Protein AF-A0A8I1QJL2-F1 (afdb_monomer)

Secondary structure (DSSP, 8-state):
-HHHHHHHHHHHTTS-GGGGGGHHHHHHHHHHHHHTHHHHHHHHHHHHHHHHHHHHT-S--SEEEEET-TTSSS--HHHHHHH-SEEEEEES---GGGHHHHTT-TTEEEEE----TTT-TTTTGGGGG-TTEEEEEEES-HHHHHHTSTT-HHHHHHHHHHHHHT-SS-EEEEEEEEEEEEETTS-EEEEEETTTT----S-SEEEEEEEE-TTTS-SSEEEEEEEEEES-GGG-

Solvent-accessible surface area (backbone atoms only — not comparable to full-atom values): 12829 Å² total; per-residue (Å²): 108,73,67,52,54,50,44,48,61,63,18,51,79,80,40,57,79,91,40,49,84,52,47,64,59,54,42,49,53,44,54,48,49,67,75,37,46,76,60,39,42,66,42,32,48,52,47,25,48,50,53,61,56,48,56,73,76,48,92,57,54,43,24,38,39,32,41,44,38,52,81,42,74,50,51,54,57,70,61,48,62,74,60,27,67,28,37,38,37,28,21,58,55,75,53,52,86,44,43,83,70,48,74,78,41,92,42,57,44,83,42,80,42,69,71,36,43,82,84,30,83,66,36,66,54,69,61,80,75,44,78,65,56,40,33,38,34,40,39,67,36,56,47,54,43,17,71,74,24,83,97,42,28,44,60,34,35,48,53,53,56,54,53,56,41,70,50,96,38,54,25,29,37,37,33,61,46,30,41,39,28,26,38,88,86,67,48,76,78,46,71,50,62,45,39,60,83,59,86,73,67,82,88,43,51,72,53,69,33,45,80,27,48,67,59,69,84,39,78,60,32,28,36,35,31,39,35,38,32,30,74,42,46,61,77,94

Sequence (236 aa):
MLAELMVYAASYRSTPPAFRPHLGEAVGLWARGQRQTRAWAPHLANSRGLIDTSIDDLTSRRTVVVLGSGPLFDVPIESLCRTFKRVLLVDRIHLSSIDKRIDRYSNVRRDWRDLSTANQPDALGFLDAIDDLDWVISLNLVSQLARAAPGAERAVVDAHLDRLATLRCPVTLVTDLDYRVFNRHGVVLDTADLLHGRPVPRNGLRWKWEVAPFGEEDRHTRRVHSMAAWPDWRHA

pLDDT: mean 96.74, std 2.77, range [70.12, 98.94]

Radius of gyration: 17.38 Å; Cα contacts (8 Å, |Δi|>4): 424; chains: 1; bounding box: 42×43×49 Å

Mean predicted aligned error: 2.87 Å

Foldseek 3Di:
DVVLVVQLVQQQVVADPVLNVCSNVLSVLVVLCVVCVPLQVVVLCVLQVLVLVLLVVFPDAAEEEEAACRQVSNPPVVSNLVGYQAYEYEELGDIPNCCVVPVVGPRYDYDHFDQFCLVPVCRPVVVVVDPPHAEYEYEACLLVSLVVRPPCSLVRSCSNLVVLLPDPHFYKYKYFQKKFKAFPVRDTPDMDGSNNPDDDDPPWDWDKRFSADQPRVHNGITMITIMTIDSGSNVD

Structure (mmCIF, N/CA/C/O backbone):
data_AF-A0A8I1QJL2-F1
#
_entry.id   AF-A0A8I1QJL2-F1
#
loop_
_atom_site.group_PDB
_atom_site.id
_atom_site.type_symbol
_atom_site.label_atom_id
_atom_site.label_alt_id
_atom_site.label_comp_id
_atom_site.label_asym_id
_atom_site.label_entity_id
_atom_site.label_seq_id
_atom_site.pdbx_PDB_ins_code
_atom_site.Cartn_x
_atom_site.Cartn_y
_atom_site.Cartn_z
_atom_site.occupancy
_atom_site.B_iso_or_equiv
_atom_site.auth_seq_id
_atom_site.auth_comp_id
_atom_site.auth_asym_id
_atom_site.auth_atom_id
_atom_site.pdbx_PDB_model_num
ATOM 1 N N . MET A 1 1 ? -0.715 16.936 -17.236 1.00 70.12 1 MET A N 1
ATOM 2 C CA . MET A 1 1 ? -2.032 17.176 -17.874 1.00 70.12 1 MET A CA 1
ATOM 3 C C . MET A 1 1 ? -2.943 17.952 -16.923 1.00 70.12 1 MET A C 1
ATOM 5 O O . MET A 1 1 ? -2.732 17.932 -15.717 1.00 70.12 1 MET A O 1
ATOM 9 N N . LEU A 1 2 ? -3.959 18.644 -17.454 1.00 88.38 2 LEU A N 1
ATOM 10 C CA . LEU A 1 2 ? -4.847 19.535 -16.686 1.00 88.38 2 LEU A CA 1
ATOM 11 C C . LEU A 1 2 ? -5.534 18.834 -15.495 1.00 88.38 2 LEU A C 1
ATOM 13 O O . LEU A 1 2 ? -5.660 19.425 -14.429 1.00 88.38 2 LEU A O 1
ATOM 17 N N . ALA A 1 3 ? -5.926 17.563 -15.649 1.00 90.31 3 ALA A N 1
ATOM 18 C CA . ALA A 1 3 ? -6.564 16.781 -14.586 1.00 90.31 3 ALA A CA 1
ATOM 19 C C . ALA A 1 3 ? -5.648 16.542 -13.373 1.00 90.31 3 ALA A C 1
ATOM 21 O O . ALA A 1 3 ? -6.092 16.695 -12.239 1.00 90.31 3 ALA A O 1
ATOM 22 N N . GLU A 1 4 ? -4.367 16.239 -13.600 1.00 94.56 4 GLU A N 1
ATOM 23 C CA . GLU A 1 4 ? -3.371 16.084 -12.529 1.00 94.56 4 GLU A CA 1
ATOM 24 C C . GLU A 1 4 ? -3.187 17.398 -11.763 1.00 94.56 4 GLU A C 1
ATOM 26 O O . GLU A 1 4 ? -3.170 17.392 -10.536 1.00 94.56 4 GLU A O 1
ATOM 31 N N . LEU A 1 5 ? -3.135 18.534 -12.472 1.00 94.69 5 LEU A N 1
ATOM 32 C CA . LEU A 1 5 ? -3.026 19.856 -11.851 1.00 94.69 5 LEU A CA 1
ATOM 33 C C . LEU A 1 5 ? -4.265 20.199 -11.010 1.00 94.69 5 LEU A C 1
ATOM 35 O O . LEU A 1 5 ? -4.128 20.745 -9.918 1.00 94.69 5 LEU A O 1
ATOM 39 N N . MET A 1 6 ? -5.463 19.852 -11.489 1.00 95.12 6 MET A N 1
ATOM 40 C CA . MET A 1 6 ? -6.709 20.051 -10.743 1.00 95.12 6 MET A CA 1
ATOM 41 C C . MET A 1 6 ? -6.741 19.207 -9.466 1.00 95.12 6 MET A C 1
ATOM 43 O O . MET A 1 6 ? -7.025 19.745 -8.398 1.00 95.12 6 MET A O 1
ATOM 47 N N . VAL A 1 7 ? -6.397 17.915 -9.548 1.00 96.69 7 VAL A N 1
ATOM 48 C CA . VAL A 1 7 ? -6.329 17.040 -8.364 1.00 96.69 7 VAL A CA 1
ATOM 49 C C . VAL A 1 7 ? -5.252 17.519 -7.396 1.00 96.69 7 VAL A C 1
ATOM 51 O O . VAL A 1 7 ? -5.502 17.572 -6.192 1.00 96.69 7 VAL A O 1
ATOM 54 N N . TYR A 1 8 ? -4.083 17.923 -7.895 1.00 97.50 8 TYR A N 1
ATOM 55 C CA . TYR A 1 8 ? -3.020 18.497 -7.074 1.00 97.50 8 TYR A CA 1
ATOM 56 C C . TYR A 1 8 ? -3.516 19.738 -6.320 1.00 97.50 8 TYR A C 1
ATOM 58 O O . TYR A 1 8 ? -3.449 19.787 -5.092 1.00 97.50 8 TYR A O 1
ATOM 66 N N . ALA A 1 9 ? -4.078 20.718 -7.035 1.00 96.62 9 ALA A N 1
ATOM 67 C CA . ALA A 1 9 ? -4.552 21.971 -6.453 1.00 96.62 9 ALA A CA 1
ATOM 68 C C . ALA A 1 9 ? -5.687 21.755 -5.437 1.00 96.62 9 ALA A C 1
ATOM 70 O O . ALA A 1 9 ? -5.663 22.346 -4.356 1.00 96.62 9 ALA A O 1
ATOM 71 N N . ALA A 1 10 ? -6.645 20.879 -5.751 1.00 96.69 10 ALA A N 1
ATOM 72 C CA . ALA A 1 10 ? -7.760 20.552 -4.866 1.00 96.69 10 ALA A CA 1
ATOM 73 C C . ALA A 1 10 ? -7.309 19.812 -3.595 1.00 96.69 10 ALA A C 1
ATOM 75 O O . ALA A 1 10 ? -7.868 20.035 -2.524 1.00 96.69 10 ALA A O 1
ATOM 76 N N . SER A 1 11 ? -6.261 18.988 -3.684 1.00 97.38 11 SER A N 1
ATOM 77 C CA . SER A 1 11 ? -5.726 18.236 -2.536 1.00 97.38 11 SER A CA 1
ATOM 78 C C . SER A 1 11 ? -4.753 19.061 -1.683 1.00 97.38 11 SER A C 1
ATOM 80 O O . SER A 1 11 ? -4.503 18.736 -0.525 1.00 97.38 11 SER A O 1
ATOM 82 N N . TYR A 1 12 ? -4.190 20.145 -2.225 1.00 96.94 12 TYR A N 1
ATOM 83 C CA . TYR A 1 12 ? -3.110 20.892 -1.577 1.00 96.94 12 TYR A CA 1
ATOM 84 C C . TYR A 1 12 ? -3.503 21.492 -0.219 1.00 96.94 12 TYR A C 1
ATOM 86 O O . TYR A 1 12 ? -2.737 21.419 0.744 1.00 96.94 12 TYR A O 1
ATOM 94 N N . ARG A 1 13 ? -4.699 22.094 -0.126 1.00 92.19 13 ARG A N 1
ATOM 95 C CA . ARG A 1 13 ? -5.159 22.767 1.104 1.00 92.19 13 ARG A CA 1
ATOM 96 C C . ARG A 1 13 ? -5.550 21.786 2.205 1.00 92.19 13 ARG A C 1
ATOM 98 O O . ARG A 1 13 ? -5.277 22.071 3.365 1.00 92.19 13 ARG A O 1
ATOM 105 N N . SER A 1 14 ? -6.162 20.658 1.845 1.00 91.94 14 SER A N 1
ATOM 106 C CA . SER A 1 14 ? -6.546 19.602 2.789 1.00 91.94 14 SER A 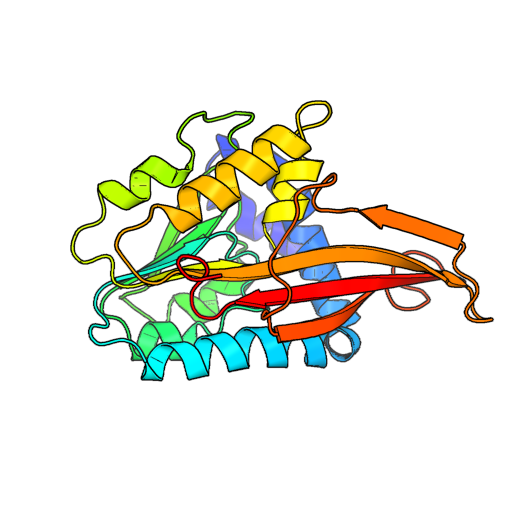CA 1
ATOM 107 C C . SER A 1 14 ? -5.356 18.752 3.243 1.00 91.94 14 SER A C 1
ATOM 109 O O . SER A 1 14 ? -5.446 18.088 4.270 1.00 91.94 14 SER A O 1
ATOM 111 N N . THR A 1 15 ? -4.233 18.797 2.519 1.00 97.12 15 THR A N 1
ATOM 112 C CA . THR A 1 15 ? -3.003 18.089 2.890 1.00 97.12 15 THR A CA 1
ATOM 113 C C . THR A 1 15 ? -2.188 18.899 3.910 1.00 97.12 15 THR A C 1
ATOM 115 O O . THR A 1 15 ? -1.823 20.053 3.622 1.00 97.12 15 THR A O 1
ATOM 118 N N . PRO A 1 16 ? -1.843 18.318 5.080 1.00 97.50 16 PRO A N 1
ATOM 119 C CA . PRO A 1 16 ? -0.988 18.975 6.061 1.00 97.50 16 PRO A CA 1
ATOM 120 C C . PRO A 1 16 ? 0.378 19.354 5.464 1.00 97.50 16 PRO A C 1
ATOM 122 O O . PRO A 1 16 ? 0.919 18.587 4.663 1.00 97.50 16 PRO A O 1
ATOM 125 N N . PRO A 1 17 ? 0.978 20.499 5.854 1.00 97.62 17 PRO A N 1
ATOM 126 C CA . PRO A 1 17 ? 2.205 21.007 5.235 1.00 97.62 17 PRO A CA 1
ATOM 127 C C . PRO A 1 17 ? 3.356 19.998 5.156 1.00 97.62 17 PRO A C 1
ATOM 129 O O . PRO A 1 17 ? 4.003 19.921 4.115 1.00 97.62 17 PRO A O 1
ATOM 132 N N . ALA A 1 18 ? 3.554 19.194 6.206 1.00 96.06 18 ALA A N 1
ATOM 133 C CA . ALA A 1 18 ? 4.621 18.195 6.283 1.00 96.06 18 ALA A CA 1
ATOM 134 C C . ALA A 1 18 ? 4.538 17.117 5.187 1.00 96.06 18 ALA A C 1
ATOM 136 O O . ALA A 1 18 ? 5.566 16.586 4.782 1.00 96.06 18 ALA A O 1
ATOM 137 N N . PHE A 1 19 ? 3.340 16.823 4.670 1.00 97.12 19 PHE A N 1
ATOM 138 C CA . PHE A 1 19 ? 3.144 15.771 3.671 1.00 97.12 19 PHE A CA 1
ATOM 139 C C . PHE A 1 19 ? 3.035 16.288 2.237 1.00 97.12 19 PHE A C 1
ATOM 141 O O . PHE A 1 19 ? 3.164 15.508 1.298 1.00 97.12 19 PHE A O 1
ATOM 148 N N . ARG A 1 20 ? 2.862 17.601 2.031 1.00 97.38 20 ARG A N 1
ATOM 149 C CA . ARG A 1 20 ? 2.739 18.207 0.691 1.00 97.38 20 ARG A CA 1
ATOM 150 C C . ARG A 1 20 ? 3.857 17.836 -0.294 1.00 97.38 20 ARG A C 1
ATOM 152 O O . ARG A 1 20 ? 3.520 17.692 -1.469 1.00 97.38 20 ARG A O 1
ATOM 159 N N . PRO A 1 21 ? 5.128 17.629 0.115 1.00 96.50 21 PRO A N 1
ATOM 160 C CA . PRO A 1 21 ? 6.167 17.157 -0.804 1.00 96.50 21 PRO A CA 1
ATOM 161 C C . PRO A 1 21 ? 5.825 15.840 -1.524 1.00 96.50 21 PRO A C 1
ATOM 163 O O . PRO A 1 21 ? 6.286 15.621 -2.640 1.00 96.50 21 PRO A O 1
ATOM 166 N N . HIS A 1 22 ? 4.970 14.993 -0.940 1.00 96.12 22 HIS A N 1
ATOM 167 C CA . HIS A 1 22 ? 4.560 13.707 -1.517 1.00 96.12 22 HIS A CA 1
ATOM 168 C C . HIS A 1 22 ? 3.358 13.805 -2.477 1.00 96.12 22 HIS A C 1
ATOM 170 O O . HIS A 1 22 ? 2.996 12.816 -3.114 1.00 96.12 22 HIS A O 1
ATOM 176 N N . LEU A 1 23 ? 2.733 14.983 -2.629 1.00 96.88 23 LEU A N 1
ATOM 177 C CA . LEU A 1 23 ? 1.542 15.149 -3.477 1.00 96.88 23 LEU A CA 1
ATOM 178 C C . LEU A 1 23 ? 1.803 14.790 -4.941 1.00 96.88 23 LEU A C 1
ATOM 180 O O . LEU A 1 23 ? 0.948 14.178 -5.577 1.00 96.88 23 LEU A O 1
ATOM 184 N N . GLY A 1 24 ? 2.966 15.167 -5.480 1.00 96.50 24 GLY A N 1
ATOM 185 C CA . GLY A 1 24 ? 3.309 14.893 -6.877 1.00 96.50 24 GLY A CA 1
ATOM 186 C C . GLY A 1 24 ? 3.340 13.396 -7.182 1.00 96.50 24 GLY A C 1
ATOM 187 O O . GLY A 1 24 ? 2.761 12.953 -8.171 1.00 96.50 24 GLY A O 1
ATOM 188 N N . GLU A 1 25 ? 3.947 12.613 -6.290 1.00 95.12 25 GLU A N 1
ATOM 189 C CA . GLU A 1 25 ? 4.006 11.157 -6.403 1.00 95.12 25 GLU A CA 1
ATOM 190 C C . GLU A 1 25 ? 2.611 10.524 -6.329 1.00 95.12 25 GLU A C 1
ATOM 192 O O . GLU A 1 25 ? 2.245 9.730 -7.198 1.00 95.12 25 GLU A O 1
ATOM 197 N N . ALA A 1 26 ? 1.794 10.932 -5.355 1.00 96.81 26 ALA A N 1
ATOM 198 C CA . ALA A 1 26 ? 0.432 10.427 -5.209 1.00 96.81 26 ALA A CA 1
ATOM 199 C C . ALA A 1 26 ? -0.451 10.761 -6.425 1.00 96.81 26 ALA A C 1
ATOM 201 O O . ALA A 1 26 ? -1.187 9.902 -6.916 1.00 96.81 26 ALA A O 1
ATOM 202 N N . VAL A 1 27 ? -0.360 11.988 -6.953 1.00 98.00 27 VAL A N 1
ATOM 203 C CA . VAL A 1 27 ? -1.073 12.398 -8.175 1.00 98.00 27 VAL A CA 1
ATOM 204 C C . VAL A 1 27 ? -0.597 11.590 -9.382 1.00 98.00 27 VAL A C 1
ATOM 206 O O . VAL A 1 27 ? -1.428 11.181 -10.193 1.00 98.00 27 VAL A O 1
ATOM 209 N N . GLY A 1 28 ? 0.704 11.312 -9.489 1.00 96.81 28 GLY A N 1
ATOM 210 C CA . GLY A 1 28 ? 1.262 10.454 -10.535 1.00 96.81 28 GLY A CA 1
ATOM 211 C C . GLY A 1 28 ? 0.709 9.028 -10.481 1.00 96.81 28 GLY A C 1
ATOM 212 O O . GLY A 1 28 ? 0.271 8.500 -11.506 1.00 96.81 28 GLY A O 1
ATOM 213 N N . LEU A 1 29 ? 0.650 8.431 -9.285 1.00 95.56 29 LEU A N 1
ATOM 214 C CA . LEU A 1 29 ? 0.053 7.111 -9.069 1.00 95.56 29 LEU A CA 1
ATOM 215 C C . LEU A 1 29 ? -1.438 7.099 -9.437 1.00 95.56 29 LEU A C 1
ATOM 217 O O . LEU A 1 29 ? -1.889 6.210 -10.162 1.00 95.56 29 LEU A O 1
ATOM 221 N N . TRP A 1 30 ? -2.193 8.106 -8.987 1.00 97.75 30 TRP A N 1
ATOM 222 C CA . TRP A 1 30 ? -3.601 8.272 -9.349 1.00 97.75 30 TRP A CA 1
ATOM 223 C C . TRP A 1 30 ? -3.785 8.366 -10.866 1.00 97.75 30 TRP A C 1
ATOM 225 O O . TRP A 1 30 ? -4.569 7.612 -11.442 1.00 97.75 30 TRP A O 1
ATOM 235 N N . ALA A 1 31 ? -3.034 9.241 -11.531 1.00 97.69 31 ALA A N 1
ATOM 236 C CA . ALA A 1 31 ? -3.156 9.462 -12.965 1.00 97.69 31 ALA A CA 1
ATOM 237 C C . ALA A 1 31 ? -2.809 8.208 -13.775 1.00 97.69 31 ALA A C 1
ATOM 239 O O . ALA A 1 31 ? -3.510 7.882 -14.737 1.00 97.69 31 ALA A O 1
ATOM 240 N N . ARG A 1 32 ? -1.777 7.465 -13.360 1.00 97.12 32 ARG A N 1
ATOM 241 C CA . ARG A 1 32 ? -1.443 6.166 -13.951 1.00 97.12 32 ARG A CA 1
ATOM 242 C C . ARG A 1 32 ? -2.586 5.171 -13.783 1.00 97.12 32 ARG A C 1
ATOM 244 O O . ARG A 1 32 ? -2.996 4.573 -14.772 1.00 97.12 32 ARG A O 1
ATOM 251 N N . GLY A 1 33 ? -3.155 5.036 -12.586 1.00 96.75 33 GLY A N 1
ATOM 252 C CA . GLY A 1 33 ? -4.285 4.128 -12.359 1.00 96.75 33 GLY A CA 1
ATOM 253 C C . GLY A 1 33 ? -5.523 4.477 -13.191 1.00 96.75 33 GLY A C 1
ATOM 254 O O . GLY A 1 33 ? -6.201 3.584 -13.709 1.00 96.75 33 GLY A O 1
ATOM 255 N N . GLN A 1 34 ? -5.770 5.770 -13.422 1.00 96.69 34 GLN A N 1
ATOM 256 C CA . GLN A 1 34 ? -6.832 6.226 -14.325 1.00 96.69 34 GLN A CA 1
ATOM 257 C C . GLN A 1 34 ? -6.571 5.833 -15.787 1.00 96.69 34 GLN A C 1
ATOM 259 O O . GLN A 1 34 ? -7.492 5.402 -16.476 1.00 96.69 34 GLN A O 1
ATOM 264 N N . ARG A 1 35 ? -5.331 5.952 -16.280 1.00 97.00 35 ARG A N 1
ATOM 265 C CA . ARG A 1 35 ? -4.983 5.524 -17.649 1.00 97.00 35 ARG A CA 1
ATOM 266 C C . ARG A 1 35 ? -5.002 4.005 -17.797 1.00 97.00 35 ARG A C 1
ATOM 268 O O . ARG A 1 35 ? -5.466 3.486 -18.809 1.00 97.00 35 ARG A O 1
ATOM 275 N N . GLN A 1 36 ? -4.528 3.300 -16.773 1.00 97.75 36 GLN A N 1
ATOM 276 C CA . GLN A 1 36 ? -4.285 1.860 -16.798 1.00 97.75 36 GLN A CA 1
ATOM 277 C C . GLN A 1 36 ? -5.391 1.039 -16.135 1.00 97.75 36 GLN A C 1
ATOM 279 O O . GLN A 1 36 ? -5.179 -0.120 -15.790 1.00 97.75 36 GLN A O 1
ATOM 284 N N . THR A 1 37 ? -6.606 1.587 -16.025 1.00 96.50 37 THR A N 1
ATOM 285 C CA . THR A 1 37 ? -7.741 0.926 -15.359 1.00 96.50 37 THR A CA 1
ATOM 286 C C . THR A 1 37 ? -7.993 -0.494 -15.876 1.00 96.50 37 THR A C 1
ATOM 288 O O . THR A 1 37 ? -8.258 -1.394 -15.084 1.00 96.50 37 THR A O 1
ATOM 291 N N . ARG A 1 38 ? -7.864 -0.731 -17.191 1.00 97.50 38 ARG A N 1
ATOM 292 C CA . ARG A 1 38 ? -8.029 -2.075 -17.776 1.00 97.50 38 ARG A CA 1
ATOM 293 C C . ARG A 1 38 ? -6.895 -3.027 -17.393 1.00 97.50 38 ARG A C 1
ATOM 295 O O . ARG A 1 38 ? -7.171 -4.150 -16.992 1.00 97.50 38 ARG A O 1
ATOM 302 N N . ALA A 1 39 ? -5.643 -2.581 -17.501 1.00 97.75 39 ALA A N 1
ATOM 303 C CA . ALA A 1 39 ? -4.475 -3.400 -17.173 1.00 97.75 39 ALA A CA 1
ATOM 304 C C . ALA A 1 39 ? -4.395 -3.713 -15.668 1.00 97.75 39 ALA A C 1
ATOM 306 O O . ALA A 1 39 ? -3.945 -4.784 -15.270 1.00 97.75 39 ALA A O 1
ATOM 307 N N . TRP A 1 40 ? -4.871 -2.795 -14.825 1.00 98.19 40 TRP A N 1
ATOM 308 C CA . TRP A 1 40 ? -4.864 -2.954 -13.373 1.00 98.19 40 TRP A CA 1
ATOM 309 C C . TRP A 1 40 ? -6.066 -3.740 -12.848 1.00 98.19 40 TRP A C 1
ATOM 311 O O . TRP A 1 40 ? -5.979 -4.279 -11.748 1.00 98.19 40 TRP A O 1
ATOM 321 N N . ALA A 1 41 ? -7.160 -3.860 -13.612 1.00 98.31 41 ALA A N 1
ATOM 322 C CA . ALA A 1 41 ? -8.390 -4.514 -13.162 1.00 98.31 41 ALA A CA 1
ATOM 323 C C . ALA A 1 41 ? -8.175 -5.901 -12.517 1.00 98.31 41 ALA A C 1
ATOM 325 O O . ALA A 1 41 ? -8.745 -6.114 -11.447 1.00 98.31 41 ALA A O 1
ATOM 326 N N . PRO A 1 42 ? -7.332 -6.813 -13.054 1.00 98.38 42 PRO A N 1
ATOM 327 C CA . PRO A 1 42 ? -7.070 -8.097 -12.402 1.00 98.38 42 PRO A CA 1
ATOM 328 C C . PRO A 1 42 ? -6.393 -7.951 -11.034 1.00 98.38 42 PRO A C 1
ATOM 330 O O . PRO A 1 42 ? -6.782 -8.617 -10.080 1.00 98.38 42 PRO A O 1
ATOM 333 N N . HIS A 1 43 ? -5.409 -7.053 -10.914 1.00 97.94 43 HIS A N 1
ATOM 334 C CA . HIS A 1 43 ? -4.749 -6.787 -9.636 1.00 97.94 43 HIS A CA 1
ATOM 335 C C . HIS A 1 43 ? -5.740 -6.206 -8.621 1.00 97.94 43 HIS A C 1
ATOM 337 O O . HIS A 1 43 ? -5.814 -6.701 -7.501 1.00 97.94 43 HIS A O 1
ATOM 343 N N . LEU A 1 44 ? -6.553 -5.226 -9.028 1.00 98.06 44 LEU A N 1
ATOM 344 C CA . LEU A 1 44 ? -7.550 -4.617 -8.146 1.00 98.06 44 LEU A CA 1
ATOM 345 C C . LEU A 1 44 ? -8.627 -5.620 -7.714 1.00 98.06 44 LEU A C 1
ATOM 347 O O . LEU A 1 44 ? -9.049 -5.587 -6.563 1.00 98.06 44 LEU A O 1
ATOM 351 N N . ALA A 1 45 ? -9.055 -6.515 -8.609 1.00 98.44 45 ALA A N 1
ATOM 352 C CA . ALA A 1 45 ? -10.012 -7.570 -8.289 1.00 98.44 45 ALA A CA 1
ATOM 353 C C . ALA A 1 45 ? -9.444 -8.565 -7.268 1.00 98.44 45 ALA A C 1
ATOM 355 O O . ALA A 1 45 ? -10.135 -8.891 -6.309 1.00 98.44 45 ALA A O 1
ATOM 356 N N . ASN A 1 46 ? -8.185 -8.986 -7.424 1.00 98.50 46 ASN A N 1
ATOM 357 C CA . ASN A 1 46 ? -7.531 -9.885 -6.470 1.00 98.50 46 ASN A CA 1
ATOM 358 C C . ASN A 1 46 ? -7.365 -9.234 -5.091 1.00 98.50 46 ASN A C 1
ATOM 360 O O . ASN A 1 46 ? -7.724 -9.847 -4.090 1.00 98.50 46 ASN A O 1
ATOM 364 N N . SER A 1 47 ? -6.874 -7.990 -5.033 1.00 98.12 47 SER A N 1
ATOM 365 C CA . SER A 1 47 ? -6.683 -7.275 -3.764 1.00 98.12 47 SER A CA 1
ATOM 366 C C . SER A 1 47 ? -8.012 -7.040 -3.045 1.00 98.12 47 SER A C 1
ATOM 368 O O . SER A 1 47 ? -8.149 -7.387 -1.875 1.00 98.12 47 SER A O 1
ATOM 370 N N . ARG A 1 48 ? -9.016 -6.496 -3.748 1.00 98.38 48 ARG A N 1
ATOM 371 C CA . ARG A 1 48 ? -10.337 -6.222 -3.161 1.00 98.38 48 ARG A CA 1
ATOM 372 C C . ARG A 1 48 ? -11.061 -7.506 -2.778 1.00 98.38 48 ARG A C 1
ATOM 374 O O . ARG A 1 48 ? -11.611 -7.564 -1.691 1.00 98.38 48 ARG A O 1
ATOM 381 N N . GLY A 1 49 ? -11.020 -8.522 -3.640 1.00 98.12 49 GLY A N 1
ATOM 382 C CA . GLY A 1 49 ? -11.651 -9.814 -3.389 1.00 98.12 49 GLY A CA 1
ATOM 383 C C . GLY A 1 49 ? -11.071 -10.504 -2.161 1.00 98.12 49 GLY A C 1
ATOM 384 O O . GLY A 1 49 ? -11.836 -10.966 -1.326 1.00 98.12 49 GLY A O 1
ATOM 385 N N . LEU A 1 50 ? -9.742 -10.491 -1.998 1.00 98.19 50 LEU A N 1
ATOM 386 C CA . LEU A 1 50 ? -9.098 -10.983 -0.781 1.00 98.19 50 LEU A CA 1
ATOM 387 C C . LEU A 1 50 ? -9.613 -10.244 0.459 1.00 98.19 50 LEU A C 1
ATOM 389 O O . LEU A 1 50 ? -10.017 -10.889 1.419 1.00 98.19 50 LEU A O 1
ATOM 393 N N . ILE A 1 51 ? -9.620 -8.909 0.434 1.00 98.25 51 ILE A N 1
ATOM 394 C CA . ILE A 1 51 ? -10.102 -8.088 1.554 1.00 98.25 51 ILE A CA 1
ATOM 395 C C . ILE A 1 51 ? -11.568 -8.415 1.863 1.00 98.25 51 ILE A C 1
ATOM 397 O O . ILE A 1 51 ? -11.896 -8.657 3.018 1.00 98.25 51 ILE A O 1
ATOM 401 N N . ASP A 1 52 ? -12.435 -8.471 0.851 1.00 97.56 52 ASP A N 1
ATOM 402 C CA . ASP A 1 52 ? -13.846 -8.817 1.032 1.00 97.56 52 ASP A CA 1
ATOM 403 C C . ASP A 1 52 ? -14.003 -10.217 1.652 1.00 97.56 52 ASP A C 1
ATOM 405 O O . ASP A 1 52 ? -14.776 -10.368 2.590 1.00 97.56 52 ASP A O 1
ATOM 409 N N . THR A 1 53 ? -13.228 -11.220 1.219 1.00 96.88 53 THR A N 1
ATOM 410 C CA . THR A 1 53 ? -13.273 -12.562 1.829 1.00 96.88 53 THR A CA 1
ATOM 411 C C . THR A 1 53 ? -12.698 -12.599 3.245 1.00 96.88 53 THR A C 1
ATOM 413 O O . THR A 1 53 ? -13.245 -13.279 4.105 1.00 96.88 53 THR A O 1
ATOM 416 N N . SER A 1 54 ? -11.644 -11.828 3.536 1.00 97.06 54 SE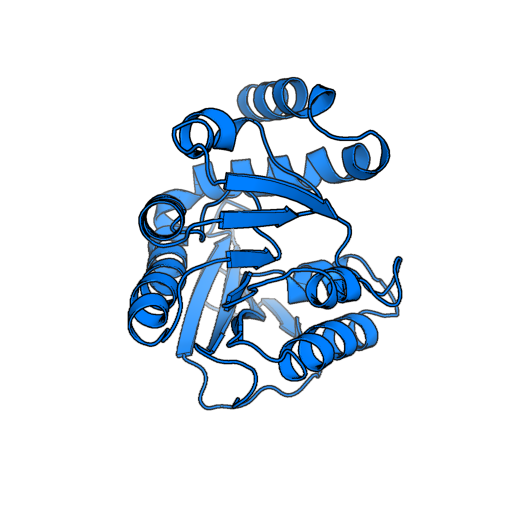R A N 1
ATOM 417 C CA . SER A 1 54 ? -11.049 -11.767 4.877 1.00 97.06 54 SER A CA 1
ATOM 418 C C . SER A 1 54 ? -12.017 -11.195 5.916 1.00 97.06 54 SER A C 1
ATOM 420 O O . SER A 1 54 ? -11.893 -11.506 7.097 1.00 97.06 54 SER A O 1
ATOM 422 N N . ILE A 1 55 ? -12.982 -10.362 5.507 1.00 96.25 55 ILE A N 1
ATOM 423 C CA . ILE A 1 55 ? -14.014 -9.820 6.404 1.00 96.25 55 ILE A CA 1
ATOM 424 C C . ILE A 1 55 ? -14.853 -10.939 7.036 1.00 96.25 55 ILE A C 1
ATOM 426 O O . ILE A 1 55 ? -15.271 -10.815 8.198 1.00 96.25 55 ILE A O 1
ATOM 430 N N . ASP A 1 56 ? -15.117 -12.009 6.286 1.00 92.88 56 ASP A N 1
ATOM 431 C CA . ASP A 1 56 ? -15.986 -13.104 6.717 1.00 92.88 56 ASP A CA 1
ATOM 432 C C . ASP A 1 56 ? -15.373 -13.883 7.889 1.00 92.88 56 ASP A 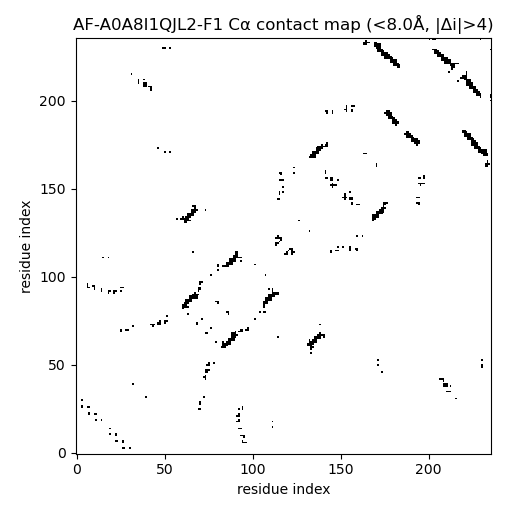C 1
ATOM 434 O O . ASP A 1 56 ? -16.098 -14.262 8.811 1.00 92.88 56 ASP A O 1
ATOM 438 N N . ASP A 1 57 ? -14.043 -13.987 7.928 1.00 92.31 57 ASP A N 1
ATOM 439 C CA . ASP A 1 57 ? -13.285 -14.700 8.964 1.00 92.31 57 ASP A CA 1
ATOM 440 C C . ASP A 1 57 ? -13.121 -13.903 10.276 1.00 92.31 57 ASP A C 1
ATOM 442 O O . ASP A 1 57 ? -12.670 -14.436 11.295 1.00 92.31 57 ASP A O 1
ATOM 446 N N . LEU A 1 58 ? -13.486 -12.616 10.290 1.00 95.62 58 LEU A N 1
ATOM 447 C CA . LEU A 1 58 ? -13.330 -11.765 11.470 1.00 95.62 58 LEU A CA 1
ATOM 448 C C . LEU A 1 58 ? -14.436 -11.999 12.503 1.00 95.62 58 LEU A C 1
ATOM 450 O O . LEU A 1 58 ? -15.627 -11.822 12.237 1.00 95.62 58 LEU A O 1
ATOM 454 N N . THR A 1 59 ? -14.025 -12.284 13.738 1.00 92.94 59 THR A N 1
ATOM 455 C CA . THR A 1 59 ? -14.928 -12.457 14.889 1.00 92.94 59 THR A CA 1
ATOM 456 C C . THR A 1 59 ? -15.498 -11.136 15.409 1.00 92.94 59 THR A C 1
ATOM 458 O O . THR A 1 59 ? -16.572 -11.118 16.011 1.00 92.94 59 THR A O 1
ATOM 461 N N . SER A 1 60 ? -14.801 -10.021 15.173 1.00 95.69 60 SER A N 1
ATOM 462 C CA . SER A 1 60 ? -15.235 -8.673 15.533 1.00 95.69 60 SER A CA 1
ATOM 463 C C . SER A 1 60 ? -14.922 -7.682 14.417 1.00 95.69 60 SER A C 1
ATOM 465 O O . SER A 1 60 ? -13.952 -7.838 13.682 1.00 95.69 60 SER A O 1
ATOM 467 N N . ARG A 1 61 ? -15.782 -6.667 14.275 1.00 97.25 61 ARG A N 1
ATOM 468 C CA . ARG A 1 61 ? -15.756 -5.692 13.174 1.00 97.25 61 ARG A CA 1
ATOM 469 C C . ARG A 1 61 ? -15.979 -4.262 13.689 1.00 97.25 61 ARG A C 1
ATOM 471 O O . ARG A 1 61 ? -16.877 -3.541 13.259 1.00 97.25 61 ARG A O 1
ATOM 478 N N . ARG A 1 62 ? -15.210 -3.852 14.699 1.00 98.44 62 ARG A N 1
ATOM 479 C CA . ARG A 1 62 ? -15.264 -2.521 15.328 1.00 98.44 62 ARG A CA 1
ATOM 480 C C . ARG A 1 62 ? -14.385 -1.539 14.569 1.00 98.44 62 ARG A C 1
ATOM 482 O O . ARG A 1 62 ? -14.938 -0.670 13.900 1.00 98.44 62 ARG A O 1
ATOM 489 N N . THR A 1 63 ? -13.064 -1.701 14.613 1.00 98.75 63 THR A N 1
ATOM 490 C CA . THR A 1 63 ? -12.124 -0.807 13.923 1.00 98.75 63 THR A CA 1
ATOM 491 C C . THR A 1 63 ? -11.257 -1.571 12.930 1.00 98.75 63 THR A C 1
ATOM 493 O O . THR A 1 63 ? -10.615 -2.553 13.298 1.00 98.75 63 THR A O 1
ATOM 496 N N . VAL A 1 64 ? -11.203 -1.081 11.689 1.00 98.88 64 VAL A N 1
ATOM 497 C CA . VAL A 1 64 ? -10.225 -1.499 10.673 1.00 98.88 64 VAL A CA 1
ATOM 498 C C . VAL A 1 64 ? -9.295 -0.342 10.327 1.00 98.88 64 VAL A C 1
ATOM 500 O O . VAL A 1 64 ? -9.739 0.802 10.181 1.00 98.88 64 VAL A O 1
ATOM 503 N N . VAL A 1 65 ? -8.009 -0.646 10.171 1.00 98.94 65 VAL A N 1
ATOM 504 C CA . VAL A 1 65 ? -6.985 0.297 9.706 1.00 98.94 65 VAL A CA 1
ATOM 505 C C . VAL A 1 65 ? -6.437 -0.160 8.359 1.00 98.94 65 VAL A C 1
ATOM 507 O O . VAL A 1 65 ? -6.009 -1.301 8.219 1.00 98.94 65 VAL A O 1
ATOM 510 N N . VAL A 1 66 ? -6.403 0.743 7.381 1.00 98.88 66 VAL A N 1
ATOM 511 C CA . VAL A 1 66 ? -5.800 0.516 6.063 1.00 98.88 66 VAL A CA 1
ATOM 512 C C . VAL A 1 66 ? -4.513 1.329 5.956 1.00 98.88 66 VAL A C 1
ATOM 514 O O . VAL A 1 66 ? -4.560 2.552 5.864 1.00 98.88 66 VAL A O 1
ATOM 517 N N . LEU A 1 67 ? -3.370 0.649 5.969 1.00 98.81 67 LEU A N 1
ATOM 518 C CA . LEU A 1 67 ? -2.035 1.211 5.791 1.00 98.81 67 LEU A CA 1
ATOM 519 C C . LEU A 1 67 ? -1.682 1.259 4.300 1.00 98.81 67 LEU A C 1
ATOM 521 O O . LEU A 1 67 ? -1.660 0.218 3.639 1.00 98.81 67 LEU A O 1
ATOM 525 N N . GLY A 1 68 ? -1.366 2.451 3.793 1.00 97.31 68 GLY A N 1
ATOM 526 C CA . GLY A 1 68 ? -1.121 2.669 2.364 1.00 97.31 68 GLY A CA 1
ATOM 527 C C . GLY A 1 68 ? -2.420 2.768 1.567 1.00 97.31 68 GLY A C 1
ATOM 528 O O . GLY A 1 68 ? -2.546 2.181 0.500 1.00 97.31 68 GLY A O 1
ATOM 529 N N . SER A 1 69 ? -3.429 3.461 2.110 1.00 96.88 69 SER A N 1
ATOM 530 C CA . SER A 1 69 ? -4.756 3.545 1.477 1.00 96.88 69 SER A CA 1
ATOM 531 C C . SER A 1 69 ? -4.755 4.219 0.092 1.00 96.88 69 SER A C 1
ATOM 533 O O . SER A 1 69 ? -5.636 3.945 -0.730 1.00 96.88 69 SER A O 1
ATOM 535 N N . GLY A 1 70 ? -3.770 5.079 -0.184 1.00 93.50 70 GLY A N 1
ATOM 536 C CA . GLY A 1 70 ? -3.525 5.699 -1.479 1.00 93.50 70 GLY A CA 1
ATOM 537 C C . GLY A 1 70 ? -4.773 6.310 -2.140 1.00 93.50 70 GLY A C 1
ATOM 538 O O . GLY A 1 70 ? -5.668 6.835 -1.476 1.00 93.50 70 GLY A O 1
ATOM 539 N N . PRO A 1 71 ? -4.885 6.228 -3.479 1.00 95.88 71 PRO A N 1
ATOM 540 C CA . PRO A 1 71 ? -6.074 6.664 -4.218 1.00 95.88 71 PRO A CA 1
ATOM 541 C C . PRO A 1 71 ? -7.314 5.753 -4.063 1.00 95.88 71 PRO A C 1
ATOM 543 O O . PRO A 1 71 ? -8.273 5.909 -4.822 1.00 95.88 71 PRO A O 1
ATOM 546 N N . LEU A 1 72 ? -7.308 4.790 -3.129 1.00 97.12 72 LEU A N 1
ATOM 547 C CA . LEU A 1 72 ? -8.359 3.785 -2.896 1.00 97.12 72 LEU A CA 1
ATOM 548 C C . LEU A 1 72 ? -8.650 2.850 -4.085 1.00 97.12 72 LEU A C 1
ATOM 550 O O . LEU A 1 72 ? -9.775 2.349 -4.226 1.00 97.12 72 LEU A O 1
ATOM 554 N N . PHE A 1 73 ? -7.673 2.607 -4.962 1.00 96.75 73 PHE A N 1
ATOM 555 C CA . PHE A 1 73 ? -7.871 1.684 -6.082 1.00 96.75 73 PHE A CA 1
ATOM 556 C C . PHE A 1 73 ? -8.019 0.238 -5.616 1.00 96.75 73 PHE A C 1
ATOM 558 O O . PHE A 1 73 ? -8.880 -0.465 -6.116 1.00 96.75 73 PHE A O 1
ATOM 565 N N . ASP A 1 74 ? -7.233 -0.225 -4.666 1.00 95.88 74 ASP A N 1
ATOM 566 C CA . ASP A 1 74 ? -7.238 -1.590 -4.129 1.00 95.88 74 ASP A CA 1
ATOM 567 C C . ASP A 1 74 ? -8.078 -1.732 -2.848 1.00 95.88 74 ASP A C 1
ATOM 569 O O . ASP A 1 74 ? -8.376 -2.848 -2.439 1.00 95.88 74 ASP A O 1
ATOM 573 N N . VAL A 1 75 ? -8.544 -0.618 -2.273 1.00 97.94 75 VAL A N 1
ATOM 574 C CA . VAL A 1 75 ? -9.392 -0.590 -1.072 1.00 97.94 75 VAL A CA 1
ATOM 575 C C . VAL A 1 75 ? -10.886 -0.732 -1.430 1.00 97.94 75 VAL A C 1
ATOM 577 O O . VAL A 1 75 ? -11.448 0.163 -2.084 1.00 97.94 75 VAL A O 1
ATOM 580 N N . PRO A 1 76 ? -11.594 -1.785 -0.970 1.00 97.69 76 PRO A N 1
ATOM 581 C CA . PRO A 1 76 ? -13.049 -1.901 -1.094 1.00 97.69 76 PRO A CA 1
ATOM 582 C C . PRO A 1 76 ? -13.753 -1.051 -0.019 1.00 97.69 76 PRO A C 1
ATOM 584 O O . PRO A 1 76 ? -14.398 -1.564 0.893 1.00 97.69 76 PRO A O 1
ATOM 587 N N . ILE A 1 77 ? -13.605 0.280 -0.095 1.00 98.00 77 ILE A N 1
ATOM 588 C CA . ILE A 1 77 ? -14.043 1.195 0.977 1.00 98.00 77 ILE A CA 1
ATOM 589 C C . ILE A 1 77 ? -15.535 1.069 1.300 1.00 98.00 77 ILE A C 1
ATOM 591 O O . ILE A 1 77 ? -15.920 1.193 2.455 1.00 98.00 77 ILE A O 1
ATOM 595 N N . GLU A 1 78 ? -16.379 0.779 0.308 1.00 97.75 78 GLU A N 1
ATOM 596 C CA . GLU A 1 78 ? -17.811 0.582 0.513 1.00 97.75 78 GLU A CA 1
ATOM 597 C C . GLU A 1 78 ? -18.100 -0.631 1.405 1.00 97.75 78 GLU A C 1
ATOM 599 O O . GLU A 1 78 ? -18.955 -0.538 2.288 1.00 97.75 78 GLU A O 1
ATOM 604 N N . SER A 1 79 ? -17.394 -1.747 1.195 1.00 98.00 79 SER A N 1
ATOM 605 C CA . SER A 1 79 ? -17.505 -2.951 2.027 1.00 98.00 79 SER A CA 1
ATOM 606 C C . SER A 1 79 ? -17.017 -2.667 3.445 1.00 98.00 79 SER A C 1
ATOM 608 O O . SER A 1 79 ? -17.721 -2.967 4.411 1.00 98.00 79 SER A O 1
ATOM 610 N N . LEU A 1 80 ? -15.860 -2.007 3.579 1.00 98.62 80 LEU A N 1
ATOM 611 C CA . LEU A 1 80 ? -15.288 -1.656 4.880 1.00 98.62 80 LEU A CA 1
ATOM 612 C C . LEU A 1 80 ? -16.223 -0.735 5.676 1.00 98.62 80 LEU A C 1
ATOM 614 O O . LEU A 1 80 ? -16.559 -1.035 6.818 1.00 98.62 80 LEU A O 1
ATOM 618 N N . CYS A 1 81 ? -16.714 0.349 5.071 1.00 98.44 81 CYS A N 1
ATOM 619 C CA . CYS A 1 81 ? -17.579 1.306 5.760 1.00 98.44 81 CYS A CA 1
ATOM 620 C C . CYS A 1 81 ? -18.963 0.742 6.111 1.00 98.44 81 CYS A C 1
ATOM 622 O O . CYS A 1 81 ? -19.580 1.217 7.060 1.00 98.44 81 CYS A O 1
ATOM 624 N N . ARG A 1 82 ? -19.480 -0.251 5.376 1.00 97.81 82 ARG A N 1
ATOM 625 C CA . ARG A 1 82 ? -20.739 -0.930 5.742 1.00 97.81 82 ARG A CA 1
ATOM 626 C C . ARG A 1 82 ? -20.568 -1.928 6.880 1.00 97.81 82 ARG A C 1
ATOM 628 O O . ARG A 1 82 ? -21.541 -2.236 7.561 1.00 97.81 82 ARG A O 1
ATOM 635 N N . THR A 1 83 ? -19.355 -2.431 7.059 1.00 98.25 83 THR A N 1
ATOM 636 C CA . THR A 1 83 ? -19.086 -3.558 7.946 1.00 98.25 83 THR A CA 1
ATOM 637 C C . THR A 1 83 ? -18.501 -3.127 9.287 1.00 98.25 83 THR A C 1
ATOM 639 O O . THR A 1 83 ? -18.848 -3.699 10.320 1.00 98.25 83 THR A O 1
ATOM 642 N N . PHE A 1 84 ? -17.629 -2.118 9.288 1.00 98.69 84 PHE A N 1
ATOM 643 C CA . PHE A 1 84 ? -16.910 -1.684 10.482 1.00 98.69 84 PHE A CA 1
ATOM 644 C C . PHE A 1 84 ? -17.542 -0.458 11.133 1.00 98.69 84 PHE A C 1
ATOM 646 O O . PHE A 1 84 ? -17.993 0.467 10.459 1.00 98.69 84 PHE A O 1
ATOM 653 N N . LYS A 1 85 ? -17.498 -0.389 12.467 1.00 98.31 85 LYS A N 1
ATOM 654 C CA . LYS A 1 85 ? -17.910 0.817 13.212 1.00 98.31 85 LYS A CA 1
ATOM 655 C C . LYS A 1 85 ? -16.984 2.008 12.957 1.00 98.31 85 LYS A C 1
ATOM 657 O O . LYS A 1 85 ? -17.428 3.149 13.061 1.00 98.31 85 LYS A O 1
ATOM 662 N N . ARG A 1 86 ? -15.710 1.754 12.650 1.00 98.69 86 ARG A N 1
ATOM 663 C CA . ARG A 1 86 ? -14.683 2.757 12.358 1.00 98.69 86 ARG A CA 1
ATOM 664 C C . ARG A 1 86 ? -13.722 2.238 11.290 1.00 98.69 86 ARG A C 1
ATOM 666 O O . ARG A 1 86 ? -13.190 1.139 11.412 1.00 98.69 86 ARG A O 1
ATOM 673 N N . VAL A 1 87 ? -13.468 3.059 10.276 1.00 98.81 87 VAL A N 1
ATOM 674 C CA . VAL A 1 87 ? -12.487 2.799 9.215 1.00 98.81 87 VAL A CA 1
ATOM 675 C C . VAL A 1 87 ? -11.444 3.911 9.241 1.00 98.81 87 VAL A C 1
ATOM 677 O O . VAL A 1 87 ? -11.781 5.083 9.067 1.00 98.81 87 VAL A O 1
ATOM 680 N N . LEU A 1 88 ? -10.182 3.557 9.467 1.00 98.75 88 LEU A N 1
ATOM 681 C CA . LEU A 1 88 ? -9.059 4.492 9.445 1.00 98.75 88 LEU A CA 1
ATOM 682 C C . LEU A 1 88 ? -8.235 4.274 8.178 1.00 98.75 88 LEU A C 1
ATOM 684 O O . LEU A 1 88 ? -7.685 3.197 7.962 1.00 98.75 88 LEU A O 1
ATOM 688 N N . LEU A 1 89 ? -8.157 5.302 7.340 1.00 98.81 89 LEU A N 1
ATOM 689 C CA . LEU A 1 89 ? -7.342 5.325 6.131 1.00 98.81 89 LEU A CA 1
ATOM 690 C C . LEU A 1 89 ? -6.030 6.028 6.450 1.00 98.81 89 LEU A C 1
ATOM 692 O O . LEU A 1 89 ? -6.037 7.226 6.731 1.00 98.81 89 LEU A O 1
ATOM 696 N N . VAL A 1 90 ? -4.922 5.295 6.413 1.00 98.69 90 VAL A N 1
ATOM 697 C CA . VAL A 1 90 ? -3.602 5.793 6.794 1.00 98.69 90 VAL A CA 1
ATOM 698 C C . VAL A 1 90 ? -2.720 5.870 5.558 1.00 98.69 90 VAL A C 1
ATOM 700 O O . VAL A 1 90 ? -2.483 4.870 4.877 1.00 98.69 90 VAL A O 1
ATOM 703 N N . ASP A 1 91 ? -2.243 7.071 5.257 1.00 97.94 91 ASP A N 1
ATOM 704 C CA . ASP A 1 91 ? -1.334 7.336 4.142 1.00 97.94 91 ASP A CA 1
ATOM 705 C C . ASP A 1 91 ? -0.600 8.663 4.374 1.00 97.94 91 ASP A C 1
ATOM 707 O O . ASP A 1 91 ? -1.054 9.499 5.156 1.00 97.94 91 ASP A O 1
ATOM 711 N N . ARG A 1 92 ? 0.499 8.905 3.658 1.00 96.56 92 ARG A N 1
ATOM 712 C CA . ARG A 1 92 ? 1.101 10.240 3.585 1.00 96.56 92 ARG A CA 1
ATOM 713 C C . ARG A 1 92 ? 0.178 11.204 2.842 1.00 96.56 92 ARG A C 1
ATOM 715 O O . ARG A 1 92 ? 0.126 12.376 3.202 1.00 96.56 92 ARG A O 1
ATOM 722 N N . ILE A 1 93 ? -0.548 10.742 1.819 1.00 97.69 93 ILE A N 1
ATOM 723 C CA . ILE A 1 93 ? -1.420 11.586 0.994 1.00 97.69 93 ILE A CA 1
ATOM 724 C C . ILE A 1 93 ? -2.817 10.987 0.842 1.00 97.69 93 ILE A C 1
ATOM 726 O O . ILE A 1 93 ? -2.990 9.861 0.394 1.00 97.69 93 ILE A O 1
ATOM 730 N N . HIS A 1 94 ? -3.825 11.829 1.071 1.00 97.62 94 HIS A N 1
ATOM 731 C CA . HIS A 1 94 ? -5.226 11.559 0.756 1.00 97.62 94 HIS A CA 1
ATOM 732 C C . HIS A 1 94 ? -5.689 12.540 -0.324 1.00 97.62 94 HIS A C 1
ATOM 734 O O . HIS A 1 94 ? -5.884 13.725 -0.047 1.00 97.62 94 HIS A O 1
ATOM 740 N N . LEU A 1 95 ? -5.812 12.075 -1.570 1.00 97.75 95 LEU A N 1
ATOM 741 C CA . LEU A 1 95 ? -6.178 12.932 -2.704 1.00 97.75 95 LEU A CA 1
ATOM 742 C C . LEU A 1 95 ? -7.666 13.289 -2.692 1.00 97.75 95 LEU A C 1
ATOM 744 O O . LEU A 1 95 ? -8.509 12.435 -2.447 1.00 97.75 95 LEU A O 1
ATOM 748 N N . SER A 1 96 ? -7.996 14.509 -3.112 1.00 97.06 96 SER A N 1
ATOM 749 C CA . SER A 1 96 ? -9.383 14.993 -3.265 1.00 97.06 96 SER A CA 1
ATOM 750 C C . SER A 1 96 ? -10.268 14.133 -4.183 1.00 97.06 96 SER A C 1
ATOM 752 O O . SER A 1 96 ? -11.496 14.191 -4.119 1.00 97.06 96 SER A O 1
ATOM 754 N N . SER A 1 97 ? -9.669 13.291 -5.032 1.00 96.12 97 SER A N 1
ATOM 755 C CA . SER A 1 97 ? -10.396 12.334 -5.872 1.00 96.12 97 SER A CA 1
ATOM 756 C C . SER A 1 97 ? -11.190 11.301 -5.065 1.00 96.12 97 SER A C 1
ATOM 758 O O . SER A 1 97 ? -12.142 10.729 -5.600 1.00 96.12 97 SER A O 1
ATOM 760 N N . ILE A 1 98 ? -10.850 11.087 -3.788 1.00 95.81 98 ILE A N 1
ATOM 761 C CA . ILE A 1 98 ? -11.530 10.122 -2.915 1.00 95.81 98 ILE A CA 1
ATOM 762 C C . ILE A 1 98 ? -12.682 10.746 -2.112 1.00 95.81 98 ILE A C 1
ATOM 764 O O . ILE A 1 98 ? -13.528 10.008 -1.609 1.00 95.81 98 ILE A O 1
ATOM 768 N N . ASP A 1 99 ? -12.756 12.080 -2.023 1.00 95.31 99 ASP A N 1
ATOM 769 C CA . ASP A 1 99 ? -13.660 12.819 -1.125 1.00 95.31 99 ASP A CA 1
ATOM 770 C C . ASP A 1 99 ? -15.118 12.391 -1.303 1.00 95.31 99 ASP A C 1
ATOM 772 O O . ASP A 1 99 ? -15.731 11.845 -0.392 1.00 95.31 99 ASP A O 1
ATOM 776 N N . LYS A 1 100 ? -15.641 12.473 -2.532 1.00 94.25 100 LYS A N 1
ATOM 777 C CA . LYS A 1 100 ? -17.032 12.091 -2.844 1.00 94.25 100 LYS A CA 1
ATOM 778 C C . LYS A 1 100 ? -17.387 10.649 -2.476 1.00 94.25 100 LYS A C 1
ATOM 780 O O . LYS A 1 100 ? -18.572 10.338 -2.329 1.00 94.25 100 LYS A O 1
ATOM 785 N N . ARG A 1 101 ? -16.399 9.750 -2.446 1.00 95.12 101 ARG A N 1
ATOM 786 C CA . ARG A 1 101 ? -16.593 8.330 -2.130 1.00 95.12 101 ARG A CA 1
ATOM 787 C C . ARG A 1 101 ? -16.651 8.140 -0.619 1.00 95.12 101 ARG A C 1
ATOM 789 O O . ARG A 1 101 ? -17.531 7.428 -0.145 1.00 95.12 101 ARG A O 1
ATOM 796 N N . ILE A 1 102 ? -15.773 8.814 0.121 1.00 96.38 102 ILE A N 1
ATOM 797 C CA . ILE A 1 102 ? -15.676 8.654 1.572 1.00 96.38 102 ILE A CA 1
ATOM 798 C C . ILE A 1 102 ? -16.659 9.541 2.351 1.00 96.38 102 ILE A C 1
ATOM 800 O O . ILE A 1 102 ? -17.179 9.093 3.364 1.00 96.38 102 ILE A O 1
ATOM 804 N N . ASP A 1 103 ? -17.016 10.727 1.847 1.00 95.94 103 ASP A N 1
ATOM 805 C CA . ASP A 1 103 ? -17.940 11.673 2.503 1.00 95.94 103 ASP A CA 1
ATOM 806 C C . ASP A 1 103 ? -19.369 11.114 2.659 1.00 95.94 103 ASP A C 1
ATOM 808 O O . ASP A 1 103 ? -20.190 11.650 3.400 1.00 95.94 103 ASP A O 1
ATOM 812 N N . ARG A 1 104 ? -19.673 10.002 1.980 1.00 96.44 104 ARG A N 1
ATOM 813 C CA . ARG A 1 104 ? -20.923 9.239 2.129 1.00 96.44 104 ARG A CA 1
ATOM 814 C C . ARG A 1 104 ? -21.011 8.490 3.459 1.00 96.44 104 ARG A C 1
ATOM 816 O O . ARG A 1 104 ? -22.080 7.992 3.801 1.00 96.44 104 ARG A O 1
ATOM 823 N N . TYR A 1 105 ? -19.895 8.367 4.170 1.00 98.12 105 TYR A N 1
ATOM 824 C CA . TYR A 1 105 ? -19.742 7.518 5.338 1.00 98.12 105 TYR A CA 1
ATOM 825 C C . TYR A 1 105 ? -19.258 8.351 6.526 1.00 98.12 105 TYR A C 1
ATOM 827 O O . TYR A 1 105 ? -18.228 9.015 6.469 1.00 98.12 105 TYR A O 1
ATOM 835 N N . SER A 1 106 ? -19.989 8.309 7.639 1.00 97.62 106 SER A N 1
ATOM 836 C CA . SER A 1 106 ? -19.636 9.057 8.855 1.00 97.62 106 SER A CA 1
ATOM 837 C C . SER A 1 106 ? -18.544 8.378 9.691 1.00 97.62 106 SER A C 1
ATOM 839 O O . SER A 1 106 ? -17.929 9.018 10.547 1.00 97.62 106 SER A O 1
ATOM 841 N N . ASN A 1 107 ? -18.304 7.089 9.440 1.00 98.44 107 ASN A N 1
ATOM 842 C CA . ASN A 1 107 ? -17.397 6.212 10.177 1.00 98.44 107 ASN A CA 1
ATOM 843 C C . ASN A 1 107 ? -15.992 6.096 9.567 1.00 98.44 107 ASN A C 1
ATOM 845 O O . ASN A 1 107 ? -15.164 5.363 10.108 1.00 98.44 107 ASN A O 1
ATOM 849 N N . VAL A 1 108 ? -15.702 6.812 8.480 1.00 98.44 108 VAL A N 1
ATOM 850 C CA . VAL A 1 108 ? -14.370 6.838 7.868 1.00 98.44 108 VAL A CA 1
ATOM 851 C C . VAL A 1 108 ? -13.586 8.067 8.323 1.00 98.44 108 VAL A C 1
ATOM 853 O O . VAL A 1 108 ? -14.118 9.179 8.416 1.00 98.44 108 VAL A O 1
ATOM 856 N N . ARG A 1 109 ? -12.303 7.879 8.629 1.00 97.69 109 ARG A N 1
ATOM 857 C CA . ARG A 1 109 ? -11.375 8.963 8.963 1.00 97.69 109 ARG A CA 1
ATOM 858 C C . ARG A 1 109 ? -10.083 8.796 8.182 1.00 97.69 109 ARG A C 1
ATOM 860 O O . ARG A 1 109 ? -9.601 7.683 7.996 1.00 97.69 109 ARG A O 1
ATOM 867 N N . ARG A 1 110 ? -9.533 9.926 7.747 1.00 97.94 110 ARG A N 1
ATOM 868 C CA . ARG A 1 110 ? -8.185 10.018 7.187 1.00 97.94 110 ARG A CA 1
ATOM 869 C C . ARG A 1 110 ? -7.203 10.238 8.328 1.00 97.94 110 ARG A C 1
ATOM 871 O O . ARG A 1 110 ? -7.473 11.046 9.216 1.00 97.94 110 ARG A O 1
ATOM 878 N N . ASP A 1 111 ? -6.077 9.559 8.262 1.00 97.69 111 ASP A N 1
ATOM 879 C CA . ASP A 1 111 ? -4.931 9.762 9.130 1.00 97.69 111 ASP A CA 1
ATOM 880 C C . ASP A 1 111 ? -3.702 9.984 8.242 1.00 97.69 111 ASP A C 1
ATOM 882 O O . ASP A 1 111 ? -3.371 9.150 7.393 1.00 97.69 111 ASP A O 1
ATOM 886 N N . TRP A 1 112 ? -3.081 11.156 8.376 1.00 97.69 112 TRP A N 1
ATOM 887 C CA . TRP A 1 112 ? -1.890 11.506 7.610 1.00 97.69 112 TRP A CA 1
ATOM 888 C C . TRP A 1 112 ? -0.659 11.092 8.399 1.00 97.69 112 TRP A C 1
ATOM 890 O O . TRP A 1 112 ? -0.365 11.682 9.442 1.00 97.69 112 TRP A O 1
ATOM 900 N N . ARG A 1 113 ? 0.067 10.092 7.900 1.00 97.06 113 ARG A N 1
ATOM 901 C CA . ARG A 1 113 ? 1.186 9.503 8.636 1.00 97.06 113 ARG A CA 1
ATOM 902 C C . ARG A 1 113 ? 2.285 9.027 7.701 1.00 97.06 113 ARG A C 1
ATOM 904 O O . ARG A 1 113 ? 2.014 8.466 6.641 1.00 97.06 113 ARG A O 1
ATOM 911 N N . ASP A 1 114 ? 3.531 9.239 8.113 1.00 95.75 114 ASP A N 1
ATOM 912 C CA . ASP A 1 114 ? 4.667 8.560 7.502 1.00 95.75 114 ASP A CA 1
ATOM 913 C C . ASP A 1 114 ? 4.817 7.180 8.148 1.00 95.75 114 ASP A C 1
ATOM 915 O O . ASP A 1 114 ? 5.005 7.081 9.356 1.00 95.75 114 ASP A O 1
ATOM 919 N N . LEU A 1 115 ? 4.706 6.130 7.337 1.00 96.81 115 LEU A N 1
ATOM 920 C CA . LEU A 1 115 ? 4.799 4.738 7.774 1.00 96.81 115 LEU A CA 1
ATOM 921 C C . LEU A 1 115 ? 6.215 4.154 7.606 1.00 96.81 115 LEU A C 1
ATOM 923 O O . LEU A 1 115 ? 6.408 2.959 7.794 1.00 96.81 115 LEU A O 1
ATOM 927 N N . SER A 1 116 ? 7.207 4.975 7.239 1.00 96.06 116 SER A N 1
ATOM 928 C CA . SER A 1 116 ? 8.596 4.538 7.067 1.00 96.06 116 SER A CA 1
ATOM 929 C C . SER A 1 116 ? 9.419 4.683 8.344 1.00 96.06 116 SER A C 1
ATOM 931 O O . SER A 1 116 ? 9.550 5.776 8.904 1.00 96.06 116 SER A O 1
ATOM 933 N N . THR A 1 117 ? 10.088 3.597 8.733 1.00 96.19 117 THR A N 1
ATOM 934 C CA . THR A 1 117 ? 11.031 3.592 9.858 1.00 96.19 117 THR A CA 1
ATOM 935 C C . THR A 1 117 ? 12.333 4.337 9.586 1.00 96.19 117 THR A C 1
ATOM 937 O O . THR A 1 117 ? 13.061 4.637 10.529 1.00 96.19 117 THR A O 1
ATOM 940 N N . ALA A 1 118 ? 12.599 4.726 8.333 1.00 94.81 118 ALA A N 1
ATOM 941 C CA . ALA A 1 118 ? 13.730 5.592 8.002 1.00 94.81 118 ALA A CA 1
ATOM 942 C C . ALA A 1 118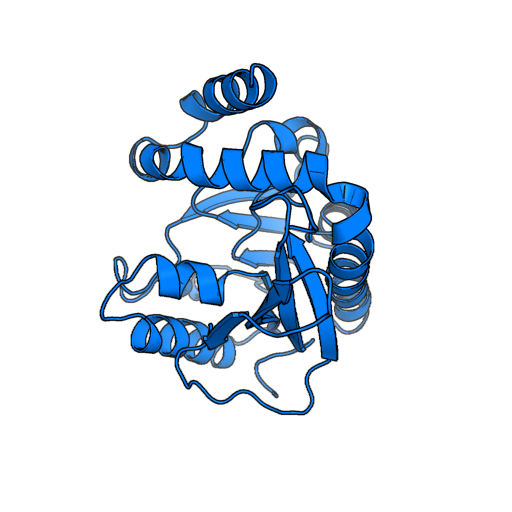 ? 13.610 6.987 8.639 1.00 94.81 118 ALA A C 1
ATOM 944 O O . ALA A 1 118 ? 14.617 7.584 9.005 1.00 94.81 118 ALA A O 1
ATOM 945 N N . ASN A 1 119 ? 12.379 7.488 8.789 1.00 91.19 119 ASN A N 1
ATOM 946 C CA . ASN A 1 119 ? 12.106 8.808 9.362 1.00 91.19 119 ASN A CA 1
ATOM 947 C C . ASN A 1 119 ? 11.457 8.723 10.750 1.00 91.19 119 ASN A C 1
ATOM 949 O O . ASN A 1 119 ? 11.604 9.643 11.553 1.00 91.19 119 ASN A O 1
ATOM 953 N N . GLN A 1 120 ? 10.713 7.647 11.027 1.00 91.50 120 GLN A N 1
ATOM 954 C CA . GLN A 1 120 ? 9.996 7.445 12.286 1.00 91.50 120 GLN A CA 1
ATOM 955 C C . GLN A 1 120 ? 10.245 6.030 12.818 1.00 91.50 120 GLN A C 1
ATOM 957 O O . GLN A 1 120 ? 9.554 5.109 12.393 1.00 91.50 120 GLN A O 1
ATOM 962 N N . PRO A 1 121 ? 11.187 5.827 13.759 1.00 90.50 121 PRO A N 1
ATOM 963 C CA . PRO A 1 121 ? 11.567 4.489 14.223 1.00 90.50 121 PRO A CA 1
ATOM 964 C C . PRO A 1 121 ? 10.392 3.593 14.648 1.00 90.50 121 PRO A C 1
ATOM 966 O O . PRO A 1 121 ? 10.429 2.393 14.397 1.00 90.50 121 PRO A O 1
ATOM 969 N N . ASP A 1 122 ? 9.335 4.176 15.223 1.00 91.75 122 ASP A N 1
ATOM 970 C CA . ASP A 1 122 ? 8.100 3.480 15.604 1.00 91.75 122 ASP A CA 1
ATOM 971 C C . ASP A 1 122 ? 6.899 3.894 14.729 1.00 91.75 122 ASP A C 1
ATOM 973 O O . ASP A 1 122 ? 5.856 4.348 15.202 1.00 91.75 122 ASP A O 1
ATOM 977 N N . ALA A 1 123 ? 7.060 3.772 13.410 1.00 95.44 123 ALA A N 1
ATOM 978 C CA . ALA A 1 123 ? 6.083 4.241 12.426 1.00 95.44 123 ALA A CA 1
ATOM 979 C C . ALA A 1 123 ? 4.680 3.608 12.566 1.00 95.44 123 ALA A C 1
ATOM 981 O O . ALA A 1 123 ? 3.682 4.213 12.164 1.00 95.44 123 ALA A O 1
ATOM 982 N N . LEU A 1 124 ? 4.588 2.402 13.145 1.00 97.94 124 LEU A N 1
ATOM 983 C CA . LEU A 1 124 ? 3.326 1.684 13.367 1.00 97.94 124 LEU A CA 1
ATOM 984 C C . LEU A 1 124 ? 2.899 1.609 14.844 1.00 97.94 124 LEU A C 1
ATOM 986 O O . LEU A 1 124 ? 1.850 1.034 15.127 1.00 97.94 124 LEU A O 1
ATOM 990 N N . GLY A 1 125 ? 3.643 2.195 15.787 1.00 96.88 125 GLY A N 1
ATOM 991 C CA . GLY A 1 125 ? 3.309 2.145 17.219 1.00 96.88 125 GLY A CA 1
ATOM 992 C C . GLY A 1 125 ? 1.971 2.788 17.572 1.00 96.88 125 GLY A C 1
ATOM 993 O O . GLY A 1 125 ? 1.309 2.388 18.525 1.00 96.88 125 GLY A O 1
ATOM 994 N N . PHE A 1 126 ? 1.494 3.723 16.743 1.00 97.62 126 PHE A N 1
ATOM 995 C CA . PHE A 1 126 ? 0.166 4.323 16.903 1.00 97.62 126 PHE A CA 1
ATOM 996 C C . PHE A 1 126 ? -0.971 3.288 16.891 1.00 97.62 126 PHE A C 1
ATOM 998 O O . PHE A 1 126 ? -2.027 3.558 17.458 1.00 97.62 126 PHE A O 1
ATOM 1005 N N . LEU A 1 127 ? -0.766 2.120 16.268 1.00 98.25 127 LEU A N 1
ATOM 1006 C CA . LEU A 1 127 ? -1.749 1.037 16.242 1.00 98.25 127 LEU A CA 1
ATOM 1007 C C . LEU A 1 127 ? -2.039 0.488 17.643 1.00 98.25 127 LEU A C 1
ATOM 1009 O O . LEU A 1 127 ? -3.169 0.090 17.907 1.00 98.25 127 LEU A O 1
ATOM 1013 N N . ASP A 1 128 ? -1.058 0.511 18.551 1.00 96.81 128 ASP A N 1
ATOM 1014 C CA . ASP A 1 128 ? -1.221 0.010 19.922 1.00 96.81 128 ASP A CA 1
ATOM 1015 C C . ASP A 1 128 ? -2.120 0.914 20.777 1.00 96.81 128 ASP A C 1
ATOM 1017 O O . ASP A 1 128 ? -2.663 0.469 21.786 1.00 96.81 128 ASP A O 1
ATOM 1021 N N . ALA A 1 129 ? -2.289 2.174 20.369 1.00 96.69 129 ALA A N 1
ATOM 1022 C CA . ALA A 1 129 ? -3.159 3.143 21.030 1.00 96.69 129 ALA A CA 1
ATOM 1023 C C . ALA A 1 129 ? -4.606 3.114 20.504 1.00 96.69 129 ALA A C 1
ATOM 1025 O O . ALA A 1 129 ? -5.443 3.889 20.967 1.00 96.69 129 ALA A O 1
ATOM 1026 N N . ILE A 1 130 ? -4.908 2.275 19.506 1.00 97.56 130 ILE A N 1
ATOM 1027 C CA . ILE A 1 130 ? -6.253 2.164 18.941 1.00 97.56 130 ILE A CA 1
ATO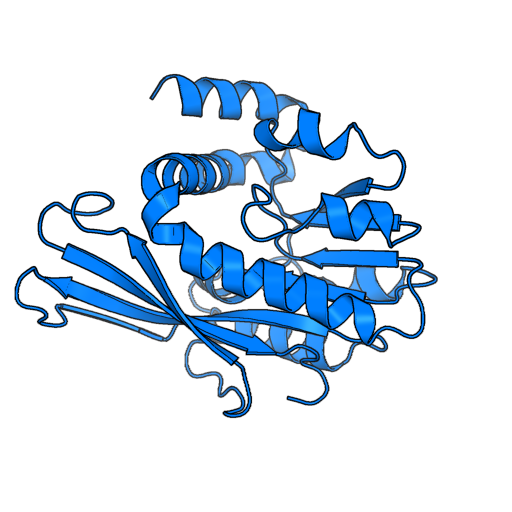M 1028 C C . ILE A 1 130 ? -7.030 1.111 19.725 1.00 97.56 130 ILE A C 1
ATOM 1030 O O . ILE A 1 130 ? -6.856 -0.092 19.529 1.00 97.56 130 ILE A O 1
ATOM 1034 N N . ASP A 1 131 ? -7.947 1.579 20.567 1.00 94.12 131 ASP A N 1
ATOM 1035 C CA . ASP A 1 131 ? -8.934 0.711 21.200 1.00 94.12 131 ASP A CA 1
ATOM 1036 C C . ASP A 1 131 ? -9.790 0.001 20.144 1.00 94.12 131 ASP A C 1
ATOM 1038 O O . ASP A 1 131 ? -10.138 0.571 19.100 1.00 94.12 131 ASP A O 1
ATOM 1042 N N . ASP A 1 132 ? -10.170 -1.244 20.435 1.00 96.44 132 ASP A N 1
ATOM 1043 C CA . ASP A 1 132 ? -11.032 -2.052 19.571 1.00 96.44 132 ASP A CA 1
ATOM 1044 C C . ASP A 1 132 ? -10.494 -2.244 18.134 1.00 96.44 132 ASP A C 1
ATOM 1046 O O . ASP A 1 132 ? -11.276 -2.377 17.184 1.00 96.44 132 ASP A O 1
ATOM 1050 N N . LEU A 1 133 ? -9.165 -2.236 17.955 1.00 98.38 133 LEU A N 1
ATOM 1051 C CA . LEU A 1 133 ? -8.524 -2.557 16.681 1.00 98.38 133 LEU A CA 1
ATOM 1052 C C . LEU A 1 133 ? -8.690 -4.045 16.358 1.00 98.38 133 LEU A C 1
ATOM 1054 O O . LEU A 1 133 ? -8.045 -4.902 16.961 1.00 98.38 133 LEU A O 1
ATOM 1058 N N . ASP A 1 134 ? -9.539 -4.332 15.376 1.00 98.44 134 ASP A N 1
ATOM 1059 C CA . ASP A 1 134 ? -9.919 -5.698 15.018 1.00 98.44 134 ASP A CA 1
ATOM 1060 C C . ASP A 1 134 ? -9.214 -6.208 13.770 1.00 98.44 134 ASP A C 1
ATOM 1062 O O . ASP A 1 134 ? -9.119 -7.418 13.581 1.00 98.44 134 ASP A O 1
ATOM 1066 N N . TRP A 1 135 ? -8.730 -5.306 12.915 1.00 98.75 135 TRP A N 1
ATOM 1067 C CA . TRP A 1 135 ? -8.075 -5.695 11.675 1.00 98.75 135 TRP A CA 1
ATOM 1068 C C . TRP A 1 135 ? -7.164 -4.598 11.127 1.00 98.75 135 TRP A C 1
ATOM 1070 O O . TRP A 1 135 ? -7.525 -3.417 11.104 1.00 98.75 135 TRP A O 1
ATOM 1080 N N . VAL A 1 136 ? -5.994 -5.002 10.636 1.00 98.88 136 VAL A N 1
ATOM 1081 C CA . VAL A 1 136 ? -5.076 -4.139 9.887 1.00 98.88 136 VAL A CA 1
ATOM 1082 C C . VAL A 1 136 ? -4.905 -4.684 8.475 1.00 98.88 136 VAL A C 1
ATOM 1084 O O . VAL A 1 136 ? -4.731 -5.881 8.272 1.00 98.88 136 VAL A O 1
ATOM 1087 N N . ILE A 1 137 ? -4.916 -3.795 7.489 1.00 98.88 137 ILE A N 1
ATOM 1088 C CA . ILE A 1 137 ? -4.670 -4.119 6.086 1.00 98.88 137 ILE A CA 1
ATOM 1089 C C . ILE A 1 137 ? -3.468 -3.300 5.622 1.00 98.88 137 ILE A C 1
ATOM 1091 O O . ILE A 1 137 ? -3.525 -2.076 5.653 1.00 98.88 137 ILE A O 1
ATOM 1095 N N . SER A 1 138 ? -2.387 -3.941 5.180 1.00 98.75 138 SER A N 1
ATOM 1096 C CA . SER A 1 138 ? -1.247 -3.271 4.546 1.00 98.75 138 SER A CA 1
ATOM 1097 C C . SER A 1 138 ? -1.270 -3.528 3.044 1.00 98.75 138 SER A C 1
ATOM 1099 O O . SER A 1 138 ? -1.158 -4.676 2.615 1.00 98.75 138 SER A O 1
ATOM 1101 N N . LEU A 1 139 ? -1.437 -2.466 2.250 1.00 96.88 139 LEU A N 1
ATOM 1102 C CA . LEU A 1 139 ? -1.667 -2.563 0.807 1.00 96.88 139 LEU A CA 1
ATOM 1103 C C . LEU A 1 139 ? -0.556 -1.894 0.010 1.00 96.88 139 LEU A C 1
ATOM 1105 O O . LEU A 1 139 ? -0.378 -0.684 0.089 1.00 96.88 139 LEU A O 1
ATOM 1109 N N . ASN A 1 140 ? 0.175 -2.696 -0.770 1.00 94.94 140 ASN A N 1
ATOM 1110 C CA . ASN A 1 140 ? 1.123 -2.254 -1.800 1.00 94.94 140 ASN A CA 1
ATOM 1111 C C . ASN A 1 140 ? 2.104 -1.158 -1.331 1.00 94.94 140 ASN A C 1
ATOM 1113 O O . ASN A 1 140 ? 2.492 -0.271 -2.093 1.00 94.94 140 ASN A O 1
ATOM 1117 N N . LEU A 1 141 ? 2.488 -1.226 -0.054 1.00 95.25 141 LEU A N 1
ATOM 1118 C CA . LEU A 1 141 ? 3.225 -0.175 0.642 1.00 95.25 141 LEU A CA 1
ATOM 1119 C C . LEU A 1 141 ? 4.718 -0.503 0.781 1.00 95.25 141 LEU A C 1
ATOM 1121 O O . LEU A 1 141 ? 5.555 0.388 0.674 1.00 95.25 141 LEU A O 1
ATOM 1125 N N . VAL A 1 142 ? 5.062 -1.775 1.005 1.00 97.44 142 VAL A N 1
ATOM 1126 C CA . VAL A 1 142 ? 6.403 -2.215 1.439 1.00 97.44 142 VAL A CA 1
ATOM 1127 C C . VAL A 1 142 ? 7.508 -1.758 0.481 1.00 97.44 142 VAL A C 1
ATOM 1129 O O . VAL A 1 142 ? 8.494 -1.160 0.909 1.00 97.44 142 VAL A O 1
ATOM 1132 N N . SER A 1 143 ? 7.317 -1.950 -0.822 1.00 95.75 143 SER A N 1
ATOM 1133 C CA . SER A 1 143 ? 8.282 -1.535 -1.845 1.00 95.75 143 SER A CA 1
ATOM 1134 C C . SER A 1 143 ? 8.420 -0.021 -1.981 1.00 95.75 143 SER A C 1
ATOM 1136 O O . SER A 1 143 ? 9.485 0.488 -2.332 1.00 95.75 143 SER A O 1
ATOM 1138 N N . GLN A 1 144 ? 7.361 0.729 -1.672 1.00 94.94 144 GLN A N 1
ATOM 1139 C CA . GLN A 1 144 ? 7.407 2.187 -1.647 1.00 94.94 144 GLN A CA 1
ATOM 1140 C C . GLN A 1 144 ? 8.172 2.698 -0.427 1.00 94.94 144 GLN A C 1
ATOM 1142 O O . GLN A 1 144 ? 8.948 3.644 -0.559 1.00 94.94 144 GLN A O 1
ATOM 1147 N N . LEU A 1 145 ? 8.003 2.055 0.735 1.00 96.56 145 LEU A N 1
ATOM 1148 C CA . LEU A 1 145 ? 8.790 2.362 1.931 1.00 96.56 145 LEU A CA 1
ATOM 1149 C C . LEU A 1 145 ? 10.281 2.131 1.680 1.00 96.56 145 LEU A C 1
ATOM 1151 O O . LEU A 1 145 ? 11.086 3.005 1.995 1.00 96.56 145 LEU A O 1
ATOM 1155 N N . ALA A 1 146 ? 10.621 1.004 1.050 1.00 97.31 146 ALA A N 1
ATOM 1156 C CA . ALA A 1 146 ? 11.981 0.677 0.643 1.00 97.31 146 ALA A CA 1
ATOM 1157 C C . ALA A 1 146 ? 12.549 1.739 -0.312 1.00 97.31 146 ALA A C 1
ATOM 1159 O O . ALA A 1 146 ? 13.571 2.356 -0.026 1.00 97.31 146 ALA A O 1
ATOM 1160 N N . ARG A 1 147 ? 11.834 2.046 -1.404 1.00 95.50 147 ARG A N 1
ATOM 1161 C CA . ARG A 1 147 ? 12.250 3.055 -2.395 1.00 95.50 147 ARG A CA 1
ATOM 1162 C C . ARG A 1 147 ? 12.454 4.450 -1.793 1.00 95.50 147 ARG A C 1
ATOM 1164 O O . ARG A 1 147 ? 13.275 5.213 -2.296 1.00 95.50 147 ARG A O 1
ATOM 1171 N N . ALA A 1 148 ? 11.711 4.797 -0.745 1.00 94.00 148 ALA A N 1
ATOM 1172 C CA . ALA A 1 148 ? 11.833 6.076 -0.050 1.00 94.00 148 ALA A CA 1
ATOM 1173 C C . ALA A 1 148 ? 12.977 6.123 0.985 1.00 94.00 148 ALA A C 1
ATOM 1175 O O . ALA A 1 148 ? 13.156 7.161 1.621 1.00 94.00 148 ALA A O 1
ATOM 1176 N N . ALA A 1 149 ? 13.732 5.035 1.165 1.00 96.00 149 ALA A N 1
ATOM 1177 C CA . ALA A 1 149 ? 14.784 4.896 2.169 1.00 96.00 149 ALA A CA 1
ATOM 1178 C C . ALA A 1 149 ? 16.106 4.388 1.552 1.00 96.00 149 ALA A C 1
ATOM 1180 O O . ALA A 1 149 ? 16.578 3.310 1.920 1.00 96.00 149 ALA A O 1
ATOM 1181 N N . PRO A 1 150 ? 16.714 5.138 0.610 1.00 95.31 150 PRO A N 1
ATOM 1182 C CA . PRO A 1 150 ? 17.932 4.701 -0.066 1.00 95.31 150 PRO A CA 1
ATOM 1183 C C . PRO A 1 150 ? 19.065 4.422 0.934 1.00 95.31 150 PRO A C 1
ATOM 1185 O O . PRO A 1 150 ? 19.364 5.257 1.789 1.00 95.31 150 PRO A O 1
ATOM 1188 N N . GLY A 1 151 ? 19.692 3.250 0.827 1.00 95.81 151 GLY A N 1
ATOM 1189 C CA . GLY A 1 151 ? 20.724 2.763 1.752 1.00 95.81 151 GLY A CA 1
ATOM 1190 C C . GLY A 1 151 ? 20.199 2.095 3.032 1.00 95.81 151 GLY A C 1
ATOM 1191 O O . GLY A 1 151 ? 20.993 1.547 3.795 1.00 95.81 151 GLY A O 1
ATOM 1192 N N . ALA A 1 152 ? 18.886 2.115 3.273 1.00 97.19 152 ALA A N 1
ATOM 1193 C CA . ALA A 1 152 ? 18.223 1.458 4.400 1.00 97.19 152 ALA A CA 1
ATOM 1194 C C . ALA A 1 152 ? 17.025 0.599 3.952 1.00 97.19 152 ALA A C 1
ATOM 1196 O O . ALA A 1 152 ? 16.189 0.218 4.771 1.00 97.19 152 ALA A O 1
ATOM 1197 N N . GLU A 1 153 ? 16.939 0.268 2.662 1.00 97.94 153 GLU A N 1
ATOM 1198 C CA . GLU A 1 153 ? 15.763 -0.327 2.029 1.00 97.94 153 GLU A CA 1
ATOM 1199 C C . GLU A 1 153 ? 15.349 -1.622 2.727 1.00 97.94 153 GLU A C 1
ATOM 1201 O O . GLU A 1 153 ? 14.210 -1.768 3.170 1.00 97.94 153 GLU A O 1
ATOM 1206 N N . ARG A 1 154 ? 16.307 -2.539 2.909 1.00 97.75 154 ARG A N 1
ATOM 1207 C CA . ARG A 1 154 ? 16.076 -3.810 3.600 1.00 97.75 154 ARG A CA 1
ATOM 1208 C C . ARG A 1 154 ? 15.666 -3.611 5.060 1.00 97.75 154 ARG A C 1
ATOM 1210 O O . ARG A 1 154 ? 14.759 -4.290 5.525 1.00 97.75 154 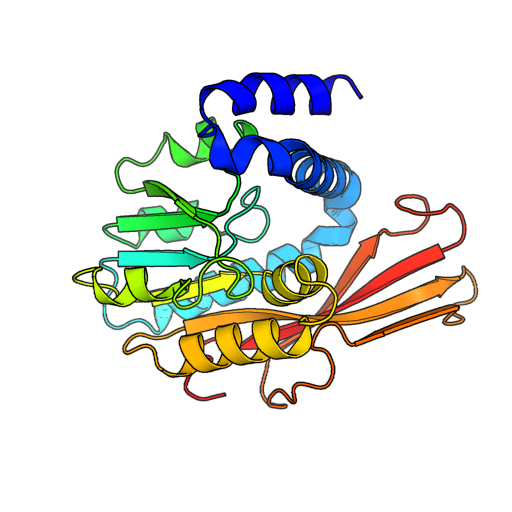ARG A O 1
ATOM 1217 N N . ALA A 1 155 ? 16.293 -2.674 5.769 1.00 98.00 155 ALA A N 1
ATOM 1218 C CA . ALA A 1 155 ? 15.977 -2.417 7.172 1.00 98.00 155 ALA A CA 1
ATOM 1219 C C . ALA A 1 155 ? 14.534 -1.915 7.346 1.00 98.00 155 ALA A C 1
ATOM 1221 O O . ALA A 1 155 ? 13.846 -2.334 8.274 1.00 98.00 155 ALA A O 1
ATOM 1222 N N . VAL A 1 156 ? 14.052 -1.068 6.431 1.00 98.12 156 VAL A N 1
ATOM 1223 C CA . VAL A 1 156 ? 12.665 -0.584 6.444 1.00 98.12 156 VAL A CA 1
ATOM 1224 C C . VAL A 1 156 ? 11.676 -1.693 6.077 1.00 98.12 156 VAL A C 1
ATOM 1226 O O . VAL A 1 156 ? 10.638 -1.813 6.729 1.00 98.12 156 VAL A O 1
ATOM 1229 N N . VAL A 1 157 ? 12.001 -2.532 5.084 1.00 98.38 157 VAL A N 1
ATOM 1230 C CA . VAL A 1 157 ? 11.191 -3.716 4.734 1.00 98.38 157 VAL A CA 1
ATOM 1231 C C . VAL A 1 157 ? 11.059 -4.654 5.932 1.00 98.38 157 VAL A C 1
ATOM 1233 O O . VAL A 1 157 ? 9.943 -5.037 6.285 1.00 98.38 157 VAL A O 1
ATOM 1236 N N . ASP A 1 158 ? 12.183 -4.996 6.565 1.00 98.06 158 ASP A N 1
ATOM 1237 C CA . ASP A 1 158 ? 12.221 -5.879 7.729 1.00 98.06 158 ASP A CA 1
ATOM 1238 C C . ASP A 1 158 ? 11.392 -5.292 8.871 1.00 98.06 158 ASP A C 1
ATOM 1240 O O . ASP A 1 158 ? 10.446 -5.929 9.325 1.00 98.06 158 ASP A O 1
ATOM 1244 N N . ALA A 1 159 ? 11.665 -4.044 9.260 1.00 97.81 159 ALA A N 1
ATOM 1245 C CA . ALA A 1 159 ? 10.973 -3.393 10.366 1.00 97.81 159 ALA A CA 1
ATOM 1246 C C . ALA A 1 159 ? 9.451 -3.329 10.159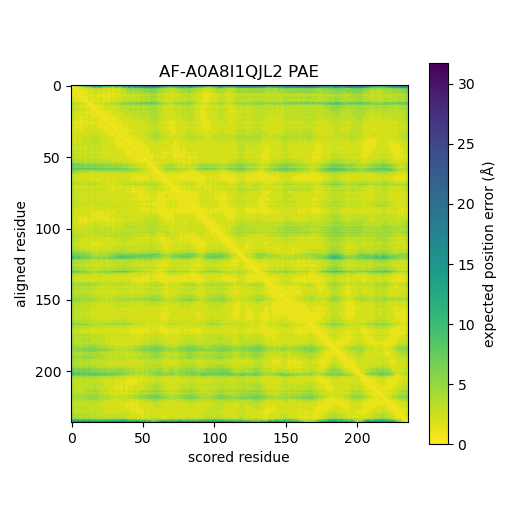 1.00 97.81 159 ALA A C 1
ATOM 1248 O O . ALA A 1 159 ? 8.697 -3.597 11.094 1.00 97.81 159 ALA A O 1
ATOM 1249 N N . HIS A 1 160 ? 8.985 -3.013 8.945 1.00 98.06 160 HIS A N 1
ATOM 1250 C CA . HIS A 1 160 ? 7.551 -2.957 8.649 1.00 98.06 160 HIS A CA 1
ATOM 1251 C C . HIS A 1 160 ? 6.903 -4.341 8.742 1.00 98.06 160 HIS A C 1
ATOM 1253 O O . HIS A 1 160 ? 5.914 -4.516 9.453 1.00 98.06 160 HIS A O 1
ATOM 1259 N N . LEU A 1 161 ? 7.470 -5.342 8.063 1.00 98.06 161 LEU A N 1
ATOM 1260 C CA . LEU A 1 161 ? 6.916 -6.698 8.034 1.00 98.06 161 LEU A CA 1
ATOM 1261 C C . LEU A 1 161 ? 6.977 -7.390 9.401 1.00 98.06 161 LEU A C 1
ATOM 1263 O O . LEU A 1 161 ? 6.013 -8.057 9.786 1.00 98.06 161 LEU A O 1
ATOM 1267 N N . ASP A 1 162 ? 8.067 -7.204 10.145 1.00 97.62 162 ASP A N 1
ATOM 1268 C CA . ASP A 1 162 ? 8.218 -7.723 11.506 1.00 97.62 162 ASP A CA 1
ATOM 1269 C C . ASP A 1 162 ? 7.213 -7.063 12.447 1.00 97.62 162 ASP A C 1
ATOM 1271 O O . ASP A 1 162 ? 6.531 -7.742 13.220 1.00 97.62 162 ASP A O 1
ATOM 1275 N N . ARG A 1 163 ? 7.024 -5.744 12.337 1.00 97.69 163 ARG A N 1
ATOM 1276 C CA . ARG A 1 163 ? 6.047 -5.052 13.172 1.00 97.69 163 ARG A CA 1
ATOM 1277 C C . ARG A 1 163 ? 4.621 -5.516 12.888 1.00 97.69 163 ARG A C 1
ATOM 1279 O O . ARG A 1 163 ? 3.890 -5.764 13.845 1.00 97.69 163 ARG A O 1
ATOM 1286 N N . LEU A 1 164 ? 4.242 -5.720 11.625 1.00 98.00 164 LEU A N 1
ATOM 1287 C CA . LEU A 1 164 ? 2.934 -6.285 11.273 1.00 98.00 164 LEU A CA 1
ATOM 1288 C C . LEU A 1 164 ? 2.711 -7.676 11.889 1.00 98.00 164 LEU A C 1
ATOM 1290 O O . LEU A 1 164 ? 1.629 -7.946 12.405 1.00 98.00 164 LEU A O 1
ATOM 1294 N N . ALA A 1 165 ? 3.727 -8.542 11.892 1.00 97.44 165 ALA A N 1
ATOM 1295 C CA . ALA A 1 165 ? 3.619 -9.893 12.449 1.00 97.44 165 ALA A CA 1
ATOM 1296 C C . ALA A 1 165 ? 3.402 -9.913 13.977 1.00 97.44 165 ALA A C 1
ATOM 1298 O O . ALA A 1 165 ? 2.861 -10.876 14.513 1.00 97.44 165 ALA A O 1
ATOM 1299 N N . THR A 1 166 ? 3.781 -8.842 14.682 1.00 97.00 166 THR A N 1
ATOM 1300 C CA . THR A 1 166 ? 3.634 -8.725 16.149 1.00 97.00 166 THR A CA 1
ATOM 1301 C C . THR A 1 166 ? 2.299 -8.127 16.605 1.00 97.00 166 THR A C 1
ATOM 1303 O O . THR A 1 166 ? 2.055 -8.006 17.808 1.00 97.00 166 THR A O 1
ATOM 1306 N N . LEU A 1 167 ? 1.425 -7.720 15.678 1.00 97.19 167 LEU A N 1
ATOM 1307 C CA . LEU A 1 167 ? 0.124 -7.145 16.022 1.00 97.19 167 LEU A CA 1
ATOM 1308 C C . LEU A 1 167 ? -0.809 -8.189 16.656 1.00 97.19 167 LEU A C 1
ATOM 1310 O O . LEU A 1 167 ? -0.772 -9.381 16.354 1.00 97.19 167 LEU A O 1
ATOM 1314 N N . ARG A 1 168 ? -1.679 -7.727 17.560 1.00 94.38 168 ARG A N 1
ATOM 1315 C CA . ARG A 1 168 ? -2.596 -8.597 18.325 1.00 94.38 168 ARG A CA 1
ATOM 1316 C C . ARG A 1 168 ? -3.886 -8.938 17.573 1.00 94.38 168 ARG A C 1
ATOM 1318 O O . ARG A 1 168 ? -4.615 -9.829 17.998 1.00 94.38 168 ARG A O 1
ATOM 1325 N N . CYS A 1 169 ? -4.160 -8.244 16.473 1.00 96.69 169 CYS A N 1
ATOM 1326 C CA . CYS A 1 169 ? -5.300 -8.477 15.590 1.00 96.69 169 CYS A CA 1
ATOM 1327 C C . CYS A 1 169 ? -4.835 -9.077 14.254 1.00 96.69 169 CYS A C 1
ATOM 1329 O O . CYS A 1 169 ? -3.663 -8.917 13.913 1.00 96.69 169 CYS A O 1
ATOM 1331 N N . PRO A 1 170 ? -5.718 -9.753 13.495 1.00 97.81 170 PRO A N 1
ATOM 1332 C CA . PRO A 1 170 ? -5.426 -10.194 12.134 1.00 97.81 170 PRO A CA 1
ATOM 1333 C C . PRO A 1 170 ? -4.824 -9.088 11.263 1.00 97.81 170 PRO A C 1
ATOM 1335 O O . PRO A 1 170 ? -5.212 -7.920 11.368 1.00 97.81 170 PRO A O 1
ATOM 1338 N N . VAL A 1 171 ? -3.894 -9.465 10.381 1.00 98.38 171 VAL A N 1
ATOM 1339 C CA . VAL A 1 171 ? -3.244 -8.519 9.467 1.00 98.38 171 VAL A CA 1
ATOM 1340 C C . VAL A 1 171 ? -3.279 -9.034 8.040 1.00 98.38 171 VAL A C 1
ATOM 1342 O O . VAL A 1 171 ? -2.543 -9.951 7.703 1.00 98.38 171 VAL A O 1
ATOM 1345 N N . THR A 1 172 ? -4.056 -8.413 7.162 1.00 98.62 172 THR A N 1
ATOM 1346 C CA . THR A 1 172 ? -3.981 -8.733 5.733 1.00 98.62 172 THR A CA 1
ATOM 1347 C C . THR A 1 172 ? -2.835 -7.962 5.090 1.00 98.62 172 THR A C 1
ATOM 1349 O O . THR A 1 172 ? -2.780 -6.736 5.171 1.00 98.62 172 THR A O 1
ATOM 1352 N N . LEU A 1 173 ? -1.921 -8.671 4.429 1.00 98.69 173 LEU A N 1
ATOM 1353 C CA . LEU A 1 173 ? -0.808 -8.078 3.688 1.00 98.69 173 LEU A CA 1
ATOM 1354 C C . LEU A 1 173 ? -0.999 -8.326 2.196 1.00 98.69 173 LEU A C 1
ATOM 1356 O O . LEU A 1 173 ? -1.143 -9.472 1.784 1.00 98.69 173 LEU A O 1
ATOM 1360 N N . VAL A 1 174 ? -0.920 -7.270 1.390 1.00 98.56 174 VAL A N 1
ATOM 1361 C CA . VAL A 1 174 ? -0.747 -7.334 -0.066 1.00 98.56 174 VAL A CA 1
ATOM 1362 C C . VAL A 1 174 ? 0.523 -6.567 -0.408 1.00 98.56 174 VAL A C 1
ATOM 1364 O O . VAL A 1 174 ? 0.640 -5.389 -0.078 1.00 98.56 174 VAL A O 1
ATOM 1367 N N . THR A 1 175 ? 1.481 -7.215 -1.062 1.00 98.12 175 THR A N 1
ATOM 1368 C CA . THR A 1 175 ? 2.744 -6.578 -1.450 1.00 98.12 175 THR A CA 1
ATOM 1369 C C . THR A 1 175 ? 3.252 -7.118 -2.775 1.00 98.12 175 THR A C 1
ATOM 1371 O O . THR A 1 175 ? 3.039 -8.280 -3.127 1.00 98.12 175 THR A O 1
ATOM 1374 N N . ASP A 1 176 ? 3.950 -6.275 -3.522 1.00 97.44 176 ASP A N 1
ATOM 1375 C CA . ASP A 1 176 ? 4.820 -6.742 -4.591 1.00 97.44 176 ASP A CA 1
ATOM 1376 C C . ASP A 1 176 ? 6.100 -7.366 -4.003 1.00 97.44 176 ASP A C 1
ATOM 1378 O O . ASP A 1 176 ? 6.494 -7.081 -2.871 1.00 97.44 176 ASP A O 1
ATOM 1382 N N . LEU A 1 177 ? 6.682 -8.295 -4.758 1.00 97.94 177 LEU A N 1
ATOM 1383 C CA . LEU A 1 177 ? 7.887 -9.042 -4.398 1.00 97.94 177 LEU A CA 1
ATOM 1384 C C . LEU A 1 177 ? 9.068 -8.651 -5.277 1.00 97.94 177 LEU A C 1
ATOM 1386 O O . LEU A 1 177 ? 10.180 -8.446 -4.810 1.00 97.94 177 LEU A O 1
ATOM 1390 N N . ASP A 1 178 ? 8.812 -8.573 -6.575 1.00 98.44 178 ASP A N 1
ATOM 1391 C CA . ASP A 1 178 ? 9.787 -8.261 -7.604 1.00 98.44 178 ASP A CA 1
ATOM 1392 C C . ASP A 1 178 ? 9.076 -7.609 -8.785 1.00 98.44 178 ASP A C 1
ATOM 1394 O O . ASP A 1 178 ? 7.855 -7.735 -8.943 1.00 98.44 178 ASP A O 1
ATOM 1398 N N . TYR A 1 179 ? 9.846 -6.954 -9.648 1.00 98.44 179 TYR A N 1
ATOM 1399 C CA . TYR A 1 179 ? 9.377 -6.590 -10.978 1.00 98.44 179 TYR A CA 1
ATOM 1400 C C . TYR A 1 179 ? 10.299 -7.118 -12.058 1.00 98.44 179 TYR A C 1
ATOM 1402 O O . TYR A 1 179 ? 11.490 -7.334 -11.848 1.00 98.44 179 TYR A O 1
ATOM 1410 N N . ARG A 1 180 ? 9.727 -7.258 -13.253 1.00 98.62 180 ARG A N 1
ATOM 1411 C CA . ARG A 1 180 ? 10.456 -7.506 -14.493 1.00 98.62 180 ARG A CA 1
ATOM 1412 C C . ARG A 1 180 ? 9.978 -6.548 -15.570 1.00 98.62 180 ARG A C 1
ATOM 1414 O O . ARG A 1 180 ? 8.771 -6.334 -15.724 1.00 98.62 180 ARG A O 1
ATOM 1421 N N . VAL A 1 181 ? 10.918 -6.008 -16.333 1.00 98.62 181 VAL A N 1
ATOM 1422 C CA . VAL A 1 181 ? 10.648 -5.218 -17.534 1.00 98.62 181 VAL A CA 1
ATOM 1423 C C . VAL A 1 181 ? 10.873 -6.100 -18.750 1.00 98.62 181 VAL A C 1
ATOM 1425 O O . VAL A 1 181 ? 11.939 -6.691 -18.903 1.00 98.62 181 VAL A O 1
ATOM 1428 N N . PHE A 1 182 ? 9.876 -6.196 -19.622 1.00 98.50 182 PHE A N 1
ATOM 1429 C CA . PHE A 1 182 ? 9.925 -7.015 -20.829 1.00 98.50 182 PHE A CA 1
ATOM 1430 C C . PHE A 1 182 ? 9.879 -6.148 -22.075 1.00 98.50 182 PHE A C 1
ATOM 1432 O O . PHE A 1 182 ? 9.105 -5.193 -22.125 1.00 98.50 182 PHE A O 1
ATOM 1439 N N . ASN A 1 183 ? 10.617 -6.531 -23.115 1.00 98.00 183 ASN A N 1
ATOM 1440 C CA . ASN A 1 183 ? 10.407 -5.984 -24.453 1.00 98.00 183 ASN A CA 1
ATOM 1441 C C . ASN A 1 183 ? 9.230 -6.672 -25.179 1.00 98.00 183 ASN A C 1
ATOM 1443 O O . ASN A 1 183 ? 8.615 -7.615 -24.675 1.00 98.00 183 ASN A O 1
ATOM 1447 N N . ARG A 1 184 ? 8.934 -6.228 -26.407 1.00 96.88 184 ARG A N 1
ATOM 1448 C CA . ARG A 1 184 ? 7.855 -6.788 -27.250 1.00 96.88 184 ARG A CA 1
ATOM 1449 C C . ARG A 1 184 ? 8.038 -8.256 -27.654 1.00 96.88 184 ARG A C 1
ATOM 1451 O O . ARG A 1 184 ? 7.055 -8.894 -28.007 1.00 96.88 184 ARG A O 1
ATOM 1458 N N . HIS A 1 185 ? 9.254 -8.788 -27.573 1.00 97.00 185 HIS A N 1
ATOM 1459 C CA . HIS A 1 185 ? 9.558 -10.196 -27.843 1.00 97.00 185 HIS A CA 1
ATOM 1460 C C . HIS A 1 185 ? 9.503 -11.064 -26.573 1.00 97.00 185 HIS A C 1
ATOM 1462 O O . HIS A 1 185 ? 9.811 -12.248 -26.628 1.00 97.00 185 HIS A O 1
ATOM 1468 N N . GLY A 1 186 ? 9.134 -10.488 -25.422 1.00 95.75 186 GLY A N 1
ATOM 1469 C CA . GLY A 1 186 ? 9.078 -11.202 -24.145 1.00 95.75 186 GLY A CA 1
ATOM 1470 C C . GLY A 1 186 ? 10.438 -11.398 -23.471 1.00 95.75 186 GLY A C 1
ATOM 1471 O O . GLY A 1 186 ? 10.518 -12.119 -22.480 1.00 95.75 186 GLY A O 1
ATOM 1472 N N . VAL A 1 187 ? 11.497 -10.748 -23.961 1.00 97.69 187 VAL A N 1
ATOM 1473 C CA . VAL A 1 187 ? 12.821 -10.781 -23.324 1.00 97.69 187 VAL A CA 1
ATOM 1474 C C . VAL A 1 187 ? 12.817 -9.860 -22.109 1.00 97.69 187 VAL A C 1
ATOM 1476 O O . VAL A 1 187 ? 12.376 -8.712 -22.212 1.00 97.69 187 VAL A O 1
ATOM 1479 N N . VAL A 1 188 ? 13.319 -10.358 -20.977 1.00 98.25 188 VAL A N 1
ATOM 1480 C CA . VAL A 1 188 ? 13.523 -9.564 -19.758 1.00 98.25 188 VAL A CA 1
ATOM 1481 C C . VAL A 1 188 ? 14.720 -8.641 -19.968 1.00 98.25 188 VAL A C 1
ATOM 1483 O O . VAL A 1 188 ? 15.815 -9.112 -20.259 1.00 98.25 188 VAL A O 1
ATOM 1486 N N . LEU A 1 189 ? 14.495 -7.338 -19.835 1.00 98.00 189 LEU A N 1
ATOM 1487 C CA . LEU A 1 189 ? 15.525 -6.305 -19.948 1.00 98.00 189 LEU A CA 1
ATOM 1488 C C . LEU A 1 189 ? 16.013 -5.808 -18.588 1.00 98.00 189 LEU A C 1
ATOM 1490 O O . LEU A 1 189 ? 17.152 -5.374 -18.478 1.00 98.00 189 LEU A O 1
ATOM 1494 N N . ASP A 1 190 ? 15.147 -5.851 -17.577 1.00 98.12 190 ASP A N 1
ATOM 1495 C CA . ASP A 1 190 ? 15.441 -5.354 -16.236 1.00 98.12 190 ASP A CA 1
ATOM 1496 C C . ASP A 1 190 ? 14.632 -6.134 -15.193 1.00 98.12 190 ASP A C 1
ATOM 1498 O O . ASP A 1 190 ? 13.544 -6.647 -15.485 1.00 98.12 190 ASP A O 1
ATOM 1502 N N . THR A 1 191 ? 15.177 -6.245 -13.987 1.00 98.06 191 THR A N 1
ATOM 1503 C CA . THR A 1 191 ? 14.561 -6.933 -12.855 1.00 98.06 191 THR A CA 1
ATOM 1504 C C . THR A 1 191 ? 15.075 -6.349 -11.548 1.00 98.06 191 THR A C 1
ATOM 1506 O O . THR A 1 191 ? 16.256 -6.036 -11.428 1.00 98.06 191 THR A O 1
ATOM 1509 N N . ALA A 1 192 ? 14.220 -6.294 -10.531 1.00 97.88 192 ALA A N 1
ATOM 1510 C CA . ALA A 1 192 ? 14.667 -6.020 -9.169 1.00 97.88 192 ALA A CA 1
ATOM 1511 C C . ALA A 1 192 ? 13.830 -6.784 -8.145 1.00 97.88 192 ALA A C 1
ATOM 1513 O O . ALA A 1 192 ? 12.643 -7.029 -8.366 1.00 97.88 192 ALA A O 1
ATOM 1514 N N . ASP A 1 193 ? 14.470 -7.125 -7.028 1.00 98.12 193 ASP A N 1
ATOM 1515 C CA . ASP A 1 193 ? 13.821 -7.608 -5.812 1.00 98.12 193 ASP A CA 1
ATOM 1516 C C . ASP A 1 193 ? 13.357 -6.401 -4.990 1.00 98.12 193 ASP A C 1
ATOM 1518 O O . ASP A 1 193 ? 14.174 -5.604 -4.527 1.00 98.12 193 ASP A O 1
ATOM 1522 N N . LEU A 1 194 ? 12.043 -6.263 -4.834 1.00 98.12 194 LEU A N 1
ATOM 1523 C CA . LEU A 1 194 ? 11.410 -5.138 -4.148 1.00 98.12 194 LEU A CA 1
ATOM 1524 C C . LEU A 1 194 ? 11.360 -5.332 -2.626 1.00 98.12 194 LEU A C 1
ATOM 1526 O O . LEU A 1 194 ? 11.045 -4.392 -1.897 1.00 98.12 194 LEU A O 1
ATOM 1530 N N . LEU A 1 195 ? 11.722 -6.523 -2.140 1.00 97.94 195 LEU A N 1
ATOM 1531 C CA . LEU A 1 195 ? 11.878 -6.837 -0.722 1.00 97.94 195 LEU A CA 1
ATOM 1532 C C . LEU A 1 195 ? 13.347 -6.871 -0.279 1.00 97.94 195 LEU A C 1
ATOM 1534 O O . LEU A 1 195 ? 13.635 -7.186 0.877 1.00 97.94 195 LEU A O 1
ATOM 1538 N N . HIS A 1 196 ? 14.285 -6.542 -1.172 1.00 97.88 196 HIS A N 1
ATOM 1539 C CA . HIS A 1 196 ? 15.714 -6.411 -0.868 1.00 97.88 196 HIS A CA 1
ATOM 1540 C C . HIS A 1 196 ? 16.292 -7.643 -0.137 1.00 97.88 196 HIS A C 1
ATOM 1542 O O . HIS A 1 196 ? 17.043 -7.551 0.841 1.00 97.88 196 HIS A O 1
ATOM 1548 N N . GLY A 1 197 ? 15.911 -8.831 -0.604 1.00 97.50 197 GLY A N 1
ATOM 1549 C CA . GLY A 1 197 ? 16.342 -10.124 -0.091 1.00 97.50 197 GLY A CA 1
ATOM 1550 C C . GLY A 1 197 ? 15.593 -10.602 1.151 1.00 97.50 197 GLY A C 1
ATOM 1551 O O . GLY A 1 197 ? 16.044 -11.574 1.766 1.00 97.50 197 GLY A O 1
ATOM 1552 N N . ARG A 1 198 ? 14.526 -9.919 1.598 1.00 97.19 198 ARG A N 1
ATOM 1553 C CA . ARG A 1 198 ? 13.704 -10.383 2.726 1.00 97.19 198 ARG A CA 1
ATOM 1554 C C . ARG A 1 198 ? 12.904 -11.607 2.281 1.00 97.19 198 ARG A C 1
ATOM 1556 O O . ARG A 1 198 ? 12.043 -11.481 1.409 1.00 97.19 198 ARG A O 1
ATOM 1563 N N . PRO A 1 199 ? 13.162 -12.800 2.852 1.00 95.19 199 PRO A N 1
ATOM 1564 C CA . PRO A 1 199 ? 12.351 -13.961 2.536 1.00 95.19 199 PRO A CA 1
ATOM 1565 C C . PRO A 1 199 ? 10.910 -13.742 2.989 1.00 95.19 199 PRO A C 1
ATOM 1567 O O . PRO A 1 199 ? 10.649 -13.191 4.060 1.00 95.19 199 PRO A O 1
ATOM 1570 N N . VAL A 1 200 ? 9.985 -14.242 2.176 1.00 94.75 200 VAL A N 1
ATOM 1571 C CA . VAL A 1 200 ? 8.565 -14.321 2.508 1.00 94.75 200 VAL A CA 1
ATOM 1572 C C . VAL A 1 200 ? 8.067 -15.756 2.332 1.00 94.75 200 VAL A C 1
ATOM 1574 O O . VAL A 1 200 ? 8.581 -16.487 1.474 1.00 94.75 200 VAL A O 1
ATOM 1577 N N . PRO A 1 201 ? 7.059 -16.174 3.107 1.00 94.06 201 PRO A N 1
ATOM 1578 C CA . PRO A 1 201 ? 6.479 -17.505 3.000 1.00 94.06 201 PRO A CA 1
ATOM 1579 C C . PRO A 1 201 ? 5.932 -17.850 1.605 1.00 94.06 201 PRO A C 1
ATOM 1581 O O . PRO A 1 201 ? 5.577 -17.001 0.781 1.00 94.06 201 PRO A O 1
ATOM 1584 N N . ARG A 1 202 ? 5.874 -19.147 1.291 1.00 92.19 202 ARG A N 1
ATOM 1585 C CA . ARG A 1 202 ? 5.417 -19.620 -0.031 1.00 92.19 202 ARG A CA 1
ATOM 1586 C C . ARG A 1 202 ? 3.902 -19.809 -0.128 1.00 92.19 202 ARG A C 1
ATOM 1588 O O . ARG A 1 202 ? 3.394 -19.831 -1.243 1.00 92.19 202 ARG A O 1
ATOM 1595 N N . ASN A 1 203 ? 3.216 -19.907 1.008 1.00 92.44 203 ASN A N 1
ATOM 1596 C CA . ASN A 1 203 ? 1.769 -20.120 1.154 1.00 92.44 203 ASN A CA 1
ATOM 1597 C C . ASN A 1 203 ? 0.893 -18.918 0.743 1.00 92.44 203 ASN A C 1
ATOM 1599 O O . ASN A 1 203 ? -0.324 -19.065 0.686 1.00 92.44 203 ASN A O 1
ATOM 1603 N N . GLY A 1 204 ? 1.478 -17.751 0.459 1.00 92.62 204 GLY A N 1
ATOM 1604 C CA . GLY A 1 204 ? 0.724 -16.576 0.024 1.00 92.62 204 GLY A CA 1
ATOM 1605 C C . GLY A 1 204 ? 0.050 -16.769 -1.338 1.00 92.62 204 GLY A C 1
ATOM 1606 O O . GLY A 1 204 ? 0.599 -17.414 -2.238 1.00 92.62 204 GLY A O 1
ATOM 1607 N N . LEU A 1 205 ? -1.118 -16.147 -1.510 1.00 97.69 205 LEU A N 1
ATOM 1608 C CA . LEU A 1 205 ? -1.778 -15.990 -2.807 1.00 97.69 205 LEU A CA 1
ATOM 1609 C C . LEU A 1 205 ? -0.869 -15.186 -3.733 1.00 97.69 205 LEU A C 1
ATOM 1611 O O . LEU A 1 205 ? -0.233 -14.237 -3.285 1.00 97.69 205 LEU A O 1
ATOM 1615 N N . ARG A 1 206 ? -0.792 -15.538 -5.020 1.00 98.06 206 ARG A N 1
ATOM 1616 C CA . ARG A 1 206 ? 0.157 -14.922 -5.962 1.00 98.06 206 ARG A CA 1
ATOM 1617 C C . ARG A 1 206 ? -0.503 -14.594 -7.287 1.00 98.06 206 ARG A C 1
ATOM 1619 O O . ARG A 1 206 ? -1.247 -15.399 -7.837 1.00 98.06 206 ARG A O 1
ATOM 1626 N N . TRP A 1 207 ? -0.179 -13.425 -7.826 1.00 98.50 207 TRP A N 1
ATOM 1627 C CA . TRP A 1 207 ? -0.611 -13.011 -9.160 1.00 98.50 207 TRP A CA 1
ATOM 1628 C C . TRP A 1 207 ? 0.397 -12.052 -9.791 1.00 98.50 207 TRP A C 1
ATOM 1630 O O . TRP A 1 207 ? 1.394 -11.668 -9.180 1.00 98.50 207 TRP A O 1
ATOM 1640 N N . LYS A 1 208 ? 0.161 -11.690 -11.052 1.00 98.38 208 LYS A N 1
ATOM 1641 C CA . LYS A 1 208 ? 0.950 -10.686 -11.766 1.00 98.38 208 LYS A CA 1
ATOM 1642 C C . LYS A 1 208 ? 0.166 -9.390 -11.874 1.00 98.38 208 LYS A C 1
ATOM 1644 O O . LYS A 1 208 ? -1.039 -9.414 -12.115 1.00 98.38 208 LYS A O 1
ATOM 1649 N N . TRP A 1 209 ? 0.863 -8.272 -11.738 1.00 98.38 209 TRP A N 1
ATOM 1650 C CA . TRP A 1 209 ? 0.312 -6.945 -11.966 1.00 98.38 209 TRP A CA 1
ATOM 1651 C C . TRP A 1 209 ? 1.119 -6.243 -13.055 1.00 98.38 209 TRP A C 1
ATOM 1653 O O . TRP A 1 209 ? 2.293 -5.937 -12.872 1.00 98.38 209 TRP A O 1
ATOM 1663 N N . GLU A 1 210 ? 0.509 -6.010 -14.217 1.00 97.88 210 GLU A N 1
ATOM 166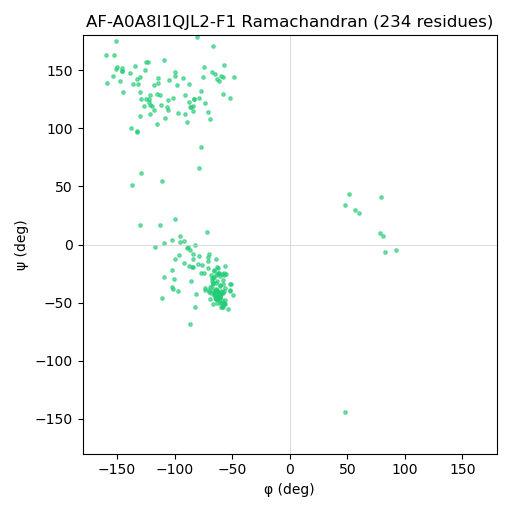4 C CA . GLU A 1 210 ? 1.112 -5.200 -15.279 1.00 97.88 210 GLU A CA 1
ATOM 1665 C C . GLU A 1 210 ? 0.987 -3.715 -14.906 1.00 97.88 210 GLU A C 1
ATOM 1667 O O . GLU A 1 210 ? 0.030 -3.032 -15.271 1.00 97.88 210 GLU A O 1
ATOM 1672 N N . VAL A 1 211 ? 1.943 -3.238 -14.102 1.00 96.81 211 VAL A N 1
ATOM 1673 C CA . VAL A 1 211 ? 1.978 -1.869 -13.562 1.00 96.81 211 VAL A CA 1
ATOM 1674 C C . VAL A 1 211 ? 2.035 -0.839 -14.681 1.00 96.81 211 VAL A C 1
ATOM 1676 O O . VAL A 1 211 ? 1.314 0.159 -14.640 1.00 96.81 211 VAL A O 1
ATOM 1679 N N . ALA A 1 212 ? 2.877 -1.097 -15.682 1.00 97.94 212 ALA A N 1
ATOM 1680 C CA . ALA A 1 212 ? 3.058 -0.244 -16.845 1.00 97.94 212 ALA A CA 1
ATOM 1681 C C . ALA A 1 212 ? 3.024 -1.110 -18.113 1.00 97.94 212 ALA A C 1
ATOM 1683 O O . ALA A 1 212 ? 4.045 -1.707 -18.462 1.00 97.94 212 ALA A O 1
ATOM 1684 N N . PRO A 1 213 ? 1.876 -1.226 -18.801 1.00 97.88 213 PRO A N 1
ATOM 1685 C CA . PRO A 1 213 ? 1.828 -1.873 -20.109 1.00 97.88 213 PRO A CA 1
ATOM 1686 C C . PRO A 1 213 ? 2.604 -1.052 -21.152 1.00 97.88 213 PRO A C 1
ATOM 1688 O O . PRO A 1 213 ? 2.994 0.092 -20.907 1.00 97.88 213 PRO A O 1
ATOM 1691 N N . PHE A 1 214 ? 2.806 -1.626 -22.343 1.00 97.56 214 PHE A N 1
ATOM 1692 C CA . PHE A 1 214 ? 3.493 -0.937 -23.440 1.00 97.56 214 PHE A CA 1
ATOM 1693 C C . PHE A 1 214 ? 2.883 0.442 -23.719 1.00 97.56 214 PHE A C 1
ATOM 1695 O O . PHE A 1 214 ? 1.692 0.555 -24.007 1.00 97.56 214 PHE A O 1
ATOM 1702 N N . GLY A 1 215 ? 3.727 1.472 -23.700 1.00 95.50 215 GLY A N 1
ATOM 1703 C CA . GLY A 1 215 ? 3.341 2.863 -23.923 1.00 95.50 215 GLY A CA 1
ATOM 1704 C C . GLY A 1 215 ? 3.008 3.660 -22.660 1.00 95.50 215 GLY A C 1
ATOM 1705 O O . GLY A 1 215 ? 2.790 4.859 -22.791 1.00 95.50 215 GLY A O 1
ATOM 1706 N N . GLU A 1 216 ? 2.982 3.052 -21.467 1.00 97.00 216 GLU A N 1
ATOM 1707 C CA . GLU A 1 216 ? 2.811 3.804 -20.210 1.00 97.00 216 GLU A CA 1
ATOM 1708 C C . GLU A 1 216 ? 4.131 4.406 -19.711 1.00 97.00 216 GLU A C 1
ATOM 1710 O O . GLU A 1 216 ? 4.194 5.607 -19.474 1.00 97.00 216 GLU A O 1
ATOM 1715 N N . GLU A 1 217 ? 5.181 3.592 -19.551 1.00 96.12 217 GLU A N 1
ATOM 1716 C CA . GLU A 1 217 ? 6.525 4.080 -19.181 1.00 96.12 217 GLU A CA 1
ATOM 1717 C C . GLU A 1 217 ? 7.424 4.246 -20.410 1.00 96.12 217 GLU A C 1
ATOM 1719 O O . GLU A 1 217 ? 8.146 5.232 -20.524 1.00 96.12 217 GLU A O 1
ATOM 1724 N N . ASP A 1 218 ? 7.349 3.305 -21.350 1.00 96.31 218 ASP A N 1
ATOM 1725 C CA . ASP A 1 218 ? 8.092 3.335 -22.606 1.00 96.31 218 ASP A CA 1
ATOM 1726 C C . ASP A 1 218 ? 7.306 2.617 -23.718 1.00 96.31 218 ASP A C 1
ATOM 1728 O O . ASP A 1 218 ? 6.508 1.709 -23.468 1.00 96.31 218 ASP A O 1
ATOM 1732 N N . ARG A 1 219 ? 7.523 3.012 -24.978 1.00 96.75 219 ARG A N 1
ATOM 1733 C CA . ARG A 1 219 ? 6.790 2.480 -26.142 1.00 96.75 219 ARG A CA 1
ATOM 1734 C C . ARG A 1 219 ? 7.064 0.995 -26.406 1.00 96.75 219 ARG A C 1
ATOM 1736 O O . ARG A 1 219 ? 6.223 0.314 -27.008 1.00 96.75 219 ARG A O 1
ATOM 1743 N N . HIS A 1 220 ? 8.231 0.490 -26.024 1.00 97.50 220 HIS A N 1
ATOM 1744 C CA . HIS A 1 220 ? 8.733 -0.837 -26.379 1.00 97.50 220 HIS A CA 1
ATOM 1745 C C . HIS A 1 220 ? 8.939 -1.758 -25.187 1.00 97.50 220 HIS A C 1
ATOM 1747 O O . HIS A 1 220 ? 9.269 -2.928 -25.404 1.00 97.50 220 HIS A O 1
ATOM 1753 N N . THR A 1 221 ? 8.687 -1.278 -23.972 1.00 98.19 221 THR A N 1
ATOM 1754 C CA . THR A 1 221 ? 8.751 -2.098 -22.769 1.00 98.19 221 THR A CA 1
ATOM 1755 C C . THR A 1 221 ? 7.448 -2.104 -21.984 1.00 98.19 221 THR A C 1
ATOM 1757 O O . THR A 1 221 ? 6.611 -1.213 -22.113 1.00 98.19 221 THR A O 1
ATOM 1760 N N . ARG A 1 222 ? 7.273 -3.151 -21.181 1.00 98.31 222 ARG A N 1
ATOM 1761 C CA . ARG A 1 222 ? 6.235 -3.238 -20.157 1.00 98.31 222 ARG A CA 1
ATOM 1762 C C . ARG A 1 222 ? 6.843 -3.670 -18.832 1.00 98.31 222 ARG A C 1
ATOM 1764 O O . ARG A 1 222 ? 7.728 -4.524 -18.829 1.00 98.31 222 ARG A O 1
ATOM 1771 N N . ARG A 1 223 ? 6.343 -3.142 -17.718 1.00 98.56 223 ARG A N 1
ATOM 1772 C CA . ARG A 1 223 ? 6.740 -3.527 -16.358 1.00 98.56 223 ARG A CA 1
ATOM 1773 C C . ARG A 1 223 ? 5.649 -4.373 -15.718 1.00 98.56 223 ARG A C 1
ATOM 1775 O O . ARG A 1 223 ? 4.500 -3.942 -15.613 1.00 98.56 223 ARG A O 1
ATOM 1782 N N . VAL A 1 224 ? 6.024 -5.564 -15.263 1.00 98.62 224 VAL A N 1
ATOM 1783 C CA . VAL A 1 224 ? 5.132 -6.502 -14.578 1.00 98.62 224 VAL A CA 1
ATOM 1784 C C . VAL A 1 224 ? 5.702 -6.821 -13.205 1.00 98.62 224 VAL A C 1
ATOM 1786 O O . VAL A 1 224 ? 6.842 -7.268 -13.101 1.00 98.62 224 VAL A O 1
ATOM 1789 N N . HIS A 1 225 ? 4.900 -6.616 -12.166 1.00 98.62 225 HIS A N 1
ATOM 1790 C CA . HIS A 1 225 ? 5.226 -6.972 -10.792 1.00 98.62 225 HIS A CA 1
ATOM 1791 C C . HIS A 1 225 ? 4.706 -8.373 -10.467 1.00 98.62 225 HIS A C 1
ATOM 1793 O O . HIS A 1 225 ? 3.627 -8.786 -10.910 1.00 98.62 225 HIS A O 1
ATOM 1799 N N . SER A 1 226 ? 5.484 -9.107 -9.682 1.00 98.38 226 SER A N 1
ATOM 1800 C CA . SER A 1 226 ? 5.042 -10.307 -8.980 1.00 98.38 226 SER A CA 1
ATOM 1801 C C . SER A 1 226 ? 4.412 -9.887 -7.660 1.00 98.38 226 SER A C 1
ATOM 1803 O O . SER A 1 226 ? 5.095 -9.312 -6.822 1.00 98.38 226 SER A O 1
ATOM 1805 N N . MET A 1 227 ? 3.131 -10.185 -7.470 1.00 98.44 227 MET A N 1
ATOM 1806 C CA . MET A 1 227 ? 2.400 -9.869 -6.245 1.00 98.44 227 MET A CA 1
ATOM 1807 C C . MET A 1 227 ? 2.300 -11.096 -5.351 1.00 98.44 227 MET A C 1
ATOM 1809 O O . MET A 1 227 ? 2.182 -12.223 -5.850 1.00 98.44 227 MET A O 1
ATOM 1813 N N . ALA A 1 228 ? 2.271 -10.865 -4.045 1.00 98.25 228 ALA A N 1
ATOM 1814 C CA . ALA A 1 228 ? 1.813 -11.837 -3.074 1.00 98.25 228 ALA A CA 1
ATOM 1815 C C . ALA A 1 228 ? 0.874 -11.208 -2.048 1.00 98.25 228 ALA A C 1
ATOM 1817 O O . ALA A 1 228 ? 0.945 -10.010 -1.763 1.00 98.25 228 ALA A O 1
ATOM 1818 N N . ALA A 1 229 ? 0.003 -12.038 -1.485 1.00 98.44 229 ALA A N 1
ATOM 1819 C CA . ALA A 1 229 ? -0.837 -11.633 -0.382 1.00 98.44 229 ALA A CA 1
ATOM 1820 C C . ALA A 1 229 ? -1.112 -12.752 0.616 1.00 98.44 229 ALA A C 1
ATOM 1822 O O . ALA A 1 229 ? -1.165 -13.931 0.261 1.00 98.44 229 ALA A O 1
ATOM 1823 N N . TRP A 1 230 ? -1.336 -12.343 1.860 1.00 98.12 230 TRP A N 1
ATOM 1824 C CA . TRP A 1 230 ? -1.672 -13.203 2.985 1.00 98.12 230 TRP A CA 1
ATOM 1825 C C . TRP A 1 230 ? -2.919 -12.648 3.676 1.00 98.12 230 TRP A C 1
ATOM 1827 O O . TRP A 1 230 ? -2.901 -11.476 4.063 1.00 98.12 230 TRP A O 1
ATOM 1837 N N . PRO A 1 231 ? -3.984 -13.457 3.851 1.00 97.00 231 PRO A N 1
ATOM 1838 C CA . PRO A 1 231 ? -5.155 -13.051 4.628 1.00 97.00 231 PRO A CA 1
ATOM 1839 C C . PRO A 1 231 ? -4.787 -12.659 6.066 1.00 97.00 231 PRO A C 1
ATOM 1841 O O . PRO A 1 231 ? -5.289 -11.656 6.569 1.00 97.00 231 PRO A O 1
ATOM 1844 N N . ASP A 1 232 ? -3.860 -13.399 6.686 1.00 96.75 232 ASP A N 1
ATOM 1845 C CA . ASP A 1 232 ? -3.302 -13.095 8.005 1.00 96.75 232 ASP A CA 1
ATOM 1846 C C . ASP A 1 232 ? -1.779 -13.314 8.033 1.00 96.75 232 ASP A C 1
ATOM 1848 O O . ASP A 1 232 ? -1.284 -14.434 8.148 1.00 96.75 232 ASP A O 1
ATOM 1852 N N . TRP A 1 233 ? -1.031 -12.220 7.923 1.00 97.50 233 TRP A N 1
ATOM 1853 C CA . TRP A 1 233 ? 0.429 -12.170 7.880 1.00 97.50 233 TRP A CA 1
ATOM 1854 C C . TRP A 1 233 ? 1.096 -12.690 9.157 1.00 97.50 233 TRP A C 1
ATOM 1856 O O . TRP A 1 233 ? 2.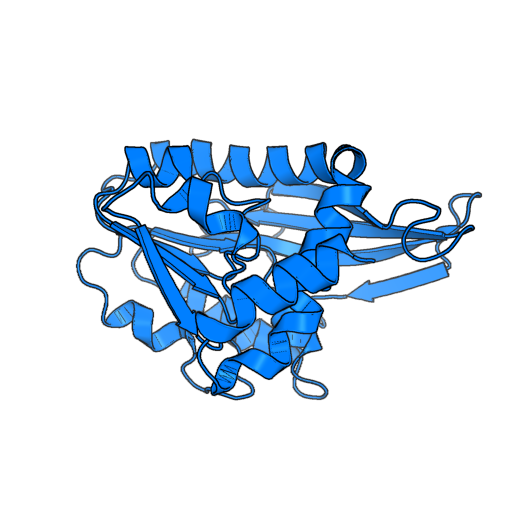224 -13.170 9.116 1.00 97.50 233 TRP A O 1
ATOM 1866 N N . ARG A 1 234 ? 0.402 -12.645 10.297 1.00 95.00 234 ARG A N 1
ATOM 1867 C CA . ARG A 1 234 ? 0.952 -13.114 11.580 1.00 95.00 234 ARG A CA 1
ATOM 1868 C C . ARG A 1 234 ? 1.207 -14.620 11.608 1.00 95.00 234 ARG A C 1
ATOM 1870 O O . ARG A 1 234 ? 1.991 -15.088 12.426 1.00 95.00 234 ARG A O 1
ATOM 1877 N N . HIS A 1 235 ? 0.531 -15.365 10.736 1.00 88.31 235 HIS A N 1
ATOM 1878 C CA . HIS A 1 235 ? 0.636 -16.819 10.610 1.00 88.31 235 HIS A CA 1
ATOM 1879 C C . HIS A 1 235 ? 1.269 -17.245 9.277 1.00 88.31 235 HIS A C 1
ATOM 1881 O O . HIS A 1 235 ? 1.086 -18.388 8.851 1.00 88.31 235 HIS A O 1
ATOM 1887 N N . ALA A 1 236 ? 1.939 -16.315 8.589 1.00 80.25 236 ALA A N 1
ATOM 1888 C CA . ALA A 1 236 ? 2.530 -16.556 7.281 1.00 80.25 236 ALA A CA 1
ATOM 1889 C C . ALA A 1 236 ? 3.707 -17.536 7.352 1.00 80.25 236 ALA A C 1
ATOM 1891 O O . ALA A 1 236 ? 4.578 -17.396 8.239 1.00 80.25 236 ALA A O 1
#

Nearest PDB structures (foldseek):
  6ifv-assembly2_B  TM=4.777E-01  e=5.602E-05  Bacillus subtilis subsp. subtilis str. 168
  7v2q-assembly1_W  TM=4.665E-01  e=6.086E-04  Bacillus subtilis subsp. subtilis str. 168
  6ifs-assembly2_B  TM=4.384E-01  e=4.446E-04  Bacillus subtilis subsp. subtilis str. 168
  2a4k-assembly1_B  TM=6.109E-01  e=5.247E-02  Thermus thermophilus
  1e3j-assembly1_A  TM=6.261E-01  e=4.165E-01  Bemisia argentifolii